Protein AF-A0A1X0RDV5-F1 (afdb_monomer)

InterPro domains:
  IPR011990 Tetratricopeptide-like helical domain superfamily [G3DSA:1.25.40.10] (28-66)
  IPR011990 Tetratricopeptide-like helical domain superfamily [G3DSA:1.25.40.10] (67-159)
  IPR011990 Tetratricopeptide-like helical domain superfamily [SSF48452] (29-123)
  IPR019734 Tetratricopeptide repeat [PS50005] (31-64)
  IPR052769 Tetratricopeptide repeat domain-containing protein [PTHR46014] (19-195)

pLDDT: mean 76.02, std 16.99, range [29.34, 97.56]

Structure (mmCIF, N/CA/C/O backbone):
data_AF-A0A1X0RDV5-F1
#
_entry.id   AF-A0A1X0RDV5-F1
#
loop_
_atom_site.group_PDB
_atom_site.id
_atom_site.type_symbol
_atom_site.label_atom_id
_atom_site.label_alt_id
_atom_site.label_comp_id
_atom_site.label_asym_id
_atom_site.label_entity_id
_atom_site.label_seq_id
_atom_site.pdbx_PDB_ins_code
_atom_site.Cartn_x
_atom_site.Cartn_y
_atom_site.Cartn_z
_atom_site.occupancy
_atom_site.B_iso_or_equiv
_atom_site.auth_seq_id
_atom_site.auth_comp_id
_atom_site.auth_asym_id
_atom_site.auth_atom_id
_atom_site.pdbx_PDB_model_num
ATOM 1 N N . MET A 1 1 ? 29.970 18.314 -8.221 1.00 29.72 1 MET A N 1
ATOM 2 C CA . MET A 1 1 ? 30.620 17.416 -9.192 1.00 29.72 1 MET A CA 1
ATOM 3 C C . MET A 1 1 ? 29.607 16.321 -9.444 1.00 29.72 1 MET A C 1
ATOM 5 O O . MET A 1 1 ? 29.386 15.503 -8.564 1.00 29.72 1 MET A O 1
ATOM 9 N N . ILE A 1 2 ? 28.847 16.477 -10.525 1.00 30.36 2 ILE A N 1
ATOM 10 C CA . ILE A 1 2 ? 27.792 15.548 -10.925 1.00 30.36 2 ILE A CA 1
ATOM 11 C C . ILE A 1 2 ? 28.530 14.335 -11.477 1.00 30.36 2 ILE A C 1
ATOM 13 O O . ILE A 1 2 ? 29.330 14.482 -12.398 1.00 30.36 2 ILE A O 1
ATOM 17 N N . ILE A 1 3 ? 28.359 13.188 -10.830 1.00 30.16 3 ILE A N 1
ATOM 18 C CA . ILE A 1 3 ? 28.847 11.923 -11.363 1.00 30.16 3 ILE A CA 1
ATOM 19 C C . ILE A 1 3 ? 27.736 11.452 -12.296 1.00 30.16 3 ILE A C 1
ATOM 21 O O . ILE A 1 3 ? 26.687 11.007 -11.839 1.00 30.16 3 ILE A O 1
ATOM 25 N N . GLU A 1 4 ? 27.938 11.683 -13.590 1.00 39.75 4 GLU A N 1
ATOM 26 C CA . GLU A 1 4 ? 27.181 11.029 -14.650 1.00 39.75 4 GLU A CA 1
ATOM 27 C C . GLU A 1 4 ? 27.680 9.583 -14.736 1.00 39.75 4 GLU A C 1
ATOM 29 O O . GLU A 1 4 ? 28.786 9.337 -15.213 1.00 39.75 4 GLU A O 1
ATOM 34 N N . GLU A 1 5 ? 26.875 8.632 -14.272 1.00 29.34 5 GLU A N 1
ATOM 35 C CA . GLU A 1 5 ? 26.939 7.261 -14.772 1.00 29.34 5 GLU A CA 1
ATOM 36 C C . GLU A 1 5 ? 25.637 6.993 -15.523 1.00 29.34 5 GLU A C 1
ATOM 38 O O . GLU A 1 5 ? 24.537 7.076 -14.976 1.00 29.34 5 GLU A O 1
ATOM 43 N N . ALA A 1 6 ? 25.787 6.803 -16.832 1.00 39.25 6 ALA A N 1
ATOM 44 C CA . ALA A 1 6 ? 24.716 6.489 -17.754 1.00 39.25 6 ALA A CA 1
ATOM 45 C C . ALA A 1 6 ? 24.450 4.982 -17.701 1.00 39.25 6 ALA A C 1
ATOM 47 O O . ALA A 1 6 ? 25.207 4.214 -18.295 1.00 39.25 6 ALA A O 1
ATOM 48 N N . ASP A 1 7 ? 23.372 4.580 -17.029 1.00 37.78 7 ASP A N 1
ATOM 49 C CA . ASP A 1 7 ? 22.846 3.217 -17.106 1.00 37.78 7 ASP A CA 1
ATOM 50 C C . ASP A 1 7 ? 21.711 3.134 -18.139 1.00 37.78 7 ASP A C 1
ATOM 52 O O . ASP A 1 7 ? 20.772 3.934 -18.172 1.00 37.78 7 ASP A O 1
ATOM 56 N N . GLN A 1 8 ? 21.860 2.164 -19.042 1.00 36.50 8 GLN A N 1
ATOM 57 C CA . GLN A 1 8 ? 20.978 1.843 -20.161 1.00 36.50 8 GLN A CA 1
ATOM 58 C C . GLN A 1 8 ? 19.700 1.166 -19.661 1.00 36.50 8 GLN A C 1
ATOM 60 O O . GLN A 1 8 ? 19.613 -0.049 -19.695 1.00 36.50 8 GLN A O 1
ATOM 65 N N . ASP A 1 9 ? 18.749 1.948 -19.163 1.00 33.97 9 ASP A N 1
ATOM 66 C CA . ASP A 1 9 ? 17.302 1.681 -19.179 1.00 33.97 9 ASP A CA 1
ATOM 67 C C . ASP A 1 9 ? 16.643 2.879 -18.484 1.00 33.97 9 ASP A C 1
ATOM 69 O O . ASP A 1 9 ? 16.574 2.963 -17.259 1.00 33.97 9 ASP A O 1
ATOM 73 N N . GLY A 1 10 ? 16.246 3.872 -19.285 1.00 37.91 10 GLY A N 1
ATOM 74 C CA . GLY A 1 10 ? 15.829 5.213 -18.860 1.00 37.91 10 GLY A CA 1
ATOM 75 C C . GLY A 1 10 ? 14.489 5.311 -18.121 1.00 37.91 10 GLY A C 1
ATOM 76 O O . GLY A 1 10 ? 13.730 6.239 -18.382 1.00 37.91 10 GLY A O 1
ATOM 77 N N . ASP A 1 11 ? 14.202 4.410 -17.183 1.00 33.34 11 ASP A N 1
ATOM 78 C CA . ASP A 1 11 ? 13.055 4.499 -16.272 1.00 33.34 11 ASP A CA 1
ATOM 79 C C . ASP A 1 11 ? 13.459 5.244 -14.993 1.00 33.34 11 ASP A C 1
ATOM 81 O O . ASP A 1 11 ? 13.575 4.693 -13.897 1.00 33.34 11 ASP A O 1
ATOM 85 N N . VAL A 1 12 ? 13.684 6.544 -15.141 1.00 36.28 12 VAL A N 1
ATOM 86 C CA . VAL A 1 12 ? 13.940 7.445 -14.022 1.00 36.28 12 VAL A CA 1
ATOM 87 C C . VAL A 1 12 ? 12.600 7.815 -13.367 1.00 36.28 12 VAL A C 1
ATOM 89 O O . VAL A 1 12 ? 11.906 8.732 -13.799 1.00 36.28 12 VAL A O 1
ATOM 92 N N . PHE A 1 13 ? 12.210 7.078 -12.324 1.00 36.22 13 PHE A N 1
ATOM 93 C CA . PHE A 1 13 ? 11.012 7.341 -11.515 1.00 36.22 13 PHE A CA 1
ATOM 94 C C . PHE A 1 13 ? 11.406 8.088 -10.227 1.00 36.22 13 PHE A C 1
ATOM 96 O O . PHE A 1 13 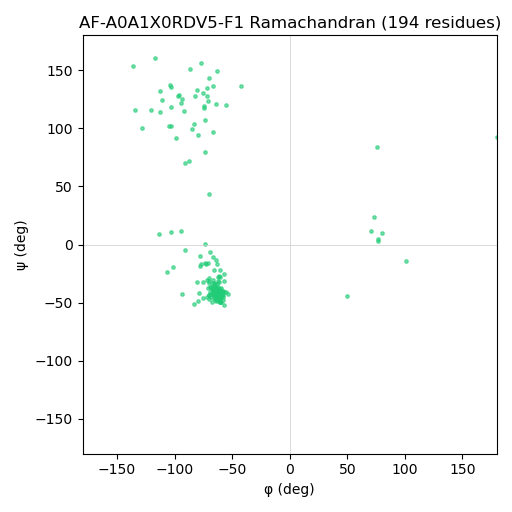? 11.761 7.466 -9.228 1.00 36.22 13 PHE A O 1
ATOM 103 N N . TYR A 1 14 ? 11.391 9.426 -10.249 1.00 41.06 14 TYR A N 1
ATOM 104 C CA . TYR A 1 14 ? 11.708 10.262 -9.080 1.00 41.06 14 TYR A CA 1
ATOM 105 C C . TYR A 1 14 ? 10.442 10.623 -8.277 1.00 41.06 14 TYR A C 1
ATOM 107 O O . TYR A 1 14 ? 9.609 11.393 -8.747 1.00 41.06 14 TYR A O 1
ATOM 115 N N . ASP A 1 15 ? 10.346 10.141 -7.031 1.00 46.09 15 ASP A N 1
ATOM 116 C CA . ASP A 1 15 ? 9.565 10.768 -5.949 1.00 46.09 15 ASP A CA 1
ATOM 117 C C . ASP A 1 15 ? 10.575 11.438 -5.000 1.00 46.09 15 ASP A C 1
ATOM 119 O O . ASP A 1 15 ? 11.287 10.773 -4.246 1.00 46.09 15 ASP A O 1
ATOM 123 N N . SER A 1 16 ? 10.713 12.759 -5.112 1.00 38.69 16 SER A N 1
ATOM 124 C CA . SER A 1 16 ? 11.510 13.595 -4.215 1.00 38.69 16 SER A CA 1
ATOM 125 C C . SER A 1 16 ? 10.670 14.813 -3.870 1.00 38.69 16 SER A C 1
ATOM 127 O O . SER A 1 16 ? 10.321 15.617 -4.729 1.00 38.69 16 SER A O 1
ATOM 129 N N . THR A 1 17 ? 10.335 14.910 -2.594 1.00 49.38 17 THR A N 1
ATOM 130 C CA . THR A 1 17 ? 9.580 15.975 -1.938 1.00 49.38 17 THR A CA 1
ATOM 131 C C . THR A 1 17 ? 9.973 17.393 -2.383 1.00 49.38 17 THR A C 1
ATOM 133 O O . THR A 1 17 ? 11.157 17.715 -2.412 1.00 49.38 17 THR A O 1
ATOM 136 N N . GLU A 1 18 ? 8.939 18.221 -2.606 1.00 52.59 18 GLU A N 1
ATOM 137 C CA . GLU A 1 18 ? 8.925 19.676 -2.880 1.00 52.59 18 GLU A CA 1
ATOM 138 C C . GLU A 1 18 ? 9.334 20.129 -4.297 1.00 52.59 18 GLU A C 1
ATOM 140 O O . GLU A 1 18 ? 10.447 20.585 -4.537 1.00 52.59 18 GLU A O 1
ATOM 145 N N . TYR A 1 19 ? 8.378 20.100 -5.237 1.00 52.66 19 TYR A N 1
ATOM 146 C CA . TYR A 1 19 ? 8.489 20.860 -6.489 1.00 52.66 19 TYR A CA 1
ATOM 147 C C . TYR A 1 19 ? 8.452 22.366 -6.204 1.00 52.66 19 TYR A C 1
ATOM 149 O O . TYR A 1 19 ? 7.615 22.834 -5.422 1.00 52.66 19 TYR A O 1
ATOM 157 N N . ALA A 1 20 ? 9.324 23.135 -6.861 1.00 54.06 20 ALA A N 1
ATOM 158 C CA . ALA A 1 20 ? 9.300 24.588 -6.762 1.00 54.06 20 ALA A CA 1
ATOM 159 C C . ALA A 1 20 ? 7.969 25.149 -7.320 1.00 54.06 20 ALA A C 1
ATOM 161 O O . ALA A 1 20 ? 7.393 24.565 -8.247 1.00 54.06 20 ALA A O 1
ATOM 162 N N . PRO A 1 21 ? 7.461 26.289 -6.806 1.00 50.34 21 PRO A N 1
ATOM 163 C CA . PRO A 1 21 ? 6.233 26.898 -7.319 1.00 50.34 21 PRO A CA 1
ATOM 164 C C . PRO A 1 21 ? 6.343 27.158 -8.833 1.00 50.34 21 PRO A C 1
ATOM 166 O O . PRO A 1 21 ? 7.230 27.897 -9.263 1.00 50.34 21 PRO A O 1
ATOM 169 N N . GLY A 1 22 ? 5.465 26.556 -9.646 1.00 62.16 22 GLY A N 1
ATOM 170 C CA . GLY A 1 22 ? 5.469 26.679 -11.111 1.00 62.16 22 GLY A CA 1
ATOM 171 C C . GLY A 1 22 ? 6.077 25.501 -11.888 1.00 62.16 22 GLY A C 1
ATOM 172 O O . GLY A 1 22 ? 5.871 25.413 -13.098 1.00 62.16 22 GLY A O 1
ATOM 173 N N . GLU A 1 23 ? 6.816 24.590 -11.249 1.00 62.19 23 GLU A N 1
ATOM 174 C CA . GLU A 1 23 ? 7.275 23.342 -11.893 1.00 62.19 23 GLU A CA 1
ATOM 175 C C . GLU A 1 23 ? 6.172 22.281 -11.917 1.00 62.19 23 GLU A C 1
ATOM 177 O O . GLU A 1 23 ? 6.050 21.520 -12.876 1.00 62.19 23 GLU A O 1
ATOM 182 N N . TYR A 1 24 ? 5.314 22.294 -10.898 1.00 62.94 24 TYR A N 1
ATOM 183 C CA . TYR A 1 24 ? 4.152 21.421 -10.789 1.00 62.94 24 TYR A CA 1
ATOM 184 C C . TYR A 1 24 ? 3.163 21.626 -11.944 1.00 62.94 24 TYR A C 1
ATOM 186 O O . TYR A 1 24 ? 2.716 20.666 -12.570 1.00 62.94 24 TYR A O 1
ATOM 194 N N . GLU A 1 25 ? 2.866 22.881 -12.281 1.00 68.19 25 GLU A N 1
ATOM 195 C CA . GLU A 1 25 ? 1.977 23.230 -13.387 1.00 68.19 25 GLU A CA 1
ATOM 196 C C . GLU A 1 25 ? 2.532 22.763 -14.740 1.00 68.19 25 GLU A C 1
ATOM 198 O O . GLU A 1 25 ? 1.775 22.254 -15.565 1.00 68.19 25 GLU A O 1
ATOM 203 N N . LYS A 1 26 ? 3.852 22.860 -14.944 1.00 74.25 26 LYS A N 1
ATOM 204 C CA . LYS A 1 26 ?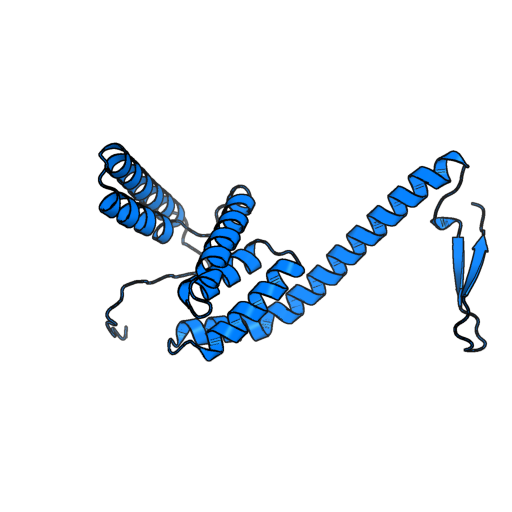 4.515 22.395 -16.174 1.00 74.25 26 LYS A CA 1
ATOM 205 C C . LYS A 1 26 ? 4.436 20.880 -16.332 1.00 74.25 26 LYS A C 1
ATOM 207 O O . LYS A 1 26 ? 4.150 20.396 -17.420 1.00 74.25 26 LYS A O 1
ATOM 212 N N . LEU A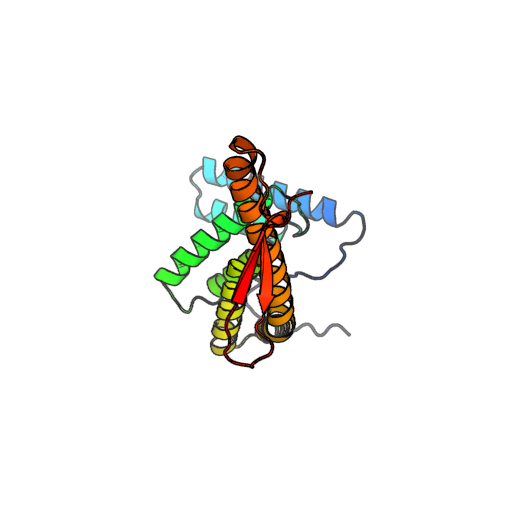 1 27 ? 4.642 20.143 -15.244 1.00 69.25 27 LEU A N 1
ATOM 213 C CA . LEU A 1 27 ? 4.551 18.682 -15.228 1.00 69.25 27 LEU A CA 1
ATOM 214 C C . LEU A 1 27 ? 3.122 18.196 -15.511 1.00 69.25 27 LEU A C 1
ATOM 216 O O . LEU A 1 27 ? 2.917 17.254 -16.275 1.00 69.25 27 LEU A O 1
ATOM 220 N N . ILE A 1 28 ? 2.108 18.880 -14.970 1.00 71.50 28 ILE A N 1
ATOM 221 C CA . ILE A 1 28 ? 0.703 18.599 -15.305 1.00 71.50 28 ILE A CA 1
ATOM 222 C C . ILE A 1 28 ? 0.414 18.883 -16.780 1.00 71.50 28 ILE A C 1
ATOM 224 O O . ILE A 1 28 ? -0.274 18.093 -17.434 1.00 71.50 28 ILE A O 1
ATOM 228 N N . GLU A 1 29 ? 0.909 19.999 -17.310 1.00 77.44 29 GLU A N 1
ATOM 229 C CA . GLU A 1 29 ? 0.727 20.367 -18.715 1.00 77.44 29 GLU A CA 1
ATOM 230 C C . GLU A 1 29 ? 1.368 19.327 -19.647 1.00 77.44 29 GLU A C 1
ATOM 232 O O . GLU A 1 29 ? 0.740 18.865 -20.603 1.00 77.44 29 GLU A O 1
ATOM 237 N N . GLU A 1 30 ? 2.575 18.878 -19.314 1.00 78.00 30 GLU A N 1
ATOM 238 C CA . GLU A 1 30 ? 3.314 17.859 -20.051 1.00 78.00 30 GLU A CA 1
ATOM 239 C C . GLU A 1 30 ? 2.629 16.484 -19.992 1.00 78.00 30 GLU A C 1
ATOM 241 O O . GLU A 1 30 ? 2.383 15.868 -21.033 1.00 78.00 30 GLU A O 1
ATOM 246 N N . ALA A 1 31 ? 2.192 16.045 -18.808 1.00 73.75 31 ALA A N 1
ATOM 247 C CA . ALA A 1 31 ? 1.414 14.816 -18.650 1.00 73.75 31 ALA A CA 1
ATOM 248 C C . ALA A 1 31 ? 0.101 14.853 -19.450 1.00 73.75 31 ALA A C 1
ATOM 250 O O . ALA A 1 31 ? -0.290 13.875 -20.094 1.00 73.75 31 ALA A O 1
ATOM 251 N N . THR A 1 32 ? -0.575 16.004 -19.462 1.00 77.19 32 THR A N 1
ATOM 252 C CA . THR A 1 32 ? -1.822 16.207 -20.216 1.00 77.19 32 THR A CA 1
ATOM 253 C C . THR A 1 32 ? -1.576 16.175 -21.724 1.00 77.19 32 THR A C 1
ATOM 255 O O . THR A 1 32 ? -2.387 15.621 -22.478 1.00 77.19 32 THR A O 1
ATOM 258 N N . ARG A 1 33 ? -0.443 16.719 -22.177 1.00 83.69 33 ARG A N 1
ATOM 259 C CA . ARG A 1 33 ? -0.018 16.680 -23.578 1.00 83.69 33 ARG A CA 1
ATOM 260 C C . ARG A 1 33 ? 0.248 15.249 -24.038 1.00 83.69 33 ARG A C 1
ATOM 262 O O . ARG A 1 33 ? -0.304 14.840 -25.059 1.00 83.69 33 ARG A O 1
ATOM 269 N N . PHE A 1 34 ? 1.015 14.478 -23.271 1.00 78.56 34 PHE A N 1
ATOM 270 C CA . PHE A 1 34 ? 1.297 13.075 -23.578 1.00 78.56 34 PHE A CA 1
ATOM 271 C C . PHE A 1 34 ? 0.031 12.211 -23.566 1.00 78.56 34 PHE A C 1
ATOM 273 O O . PHE A 1 34 ? -0.197 11.436 -24.492 1.00 78.56 34 PHE A O 1
ATOM 280 N N . LYS A 1 35 ? -0.879 12.428 -22.608 1.00 78.50 35 LYS A N 1
ATOM 281 C CA . LYS A 1 35 ? -2.190 11.759 -22.587 1.00 78.50 35 LYS A CA 1
ATOM 282 C C . LYS A 1 35 ? -3.016 12.067 -23.839 1.00 78.50 35 LYS A C 1
ATOM 284 O O . LYS A 1 35 ? -3.648 11.178 -24.404 1.00 78.50 35 LYS A O 1
ATOM 289 N N . SER A 1 36 ? -3.030 13.327 -24.271 1.00 78.12 36 SER A N 1
ATOM 290 C CA . SER A 1 36 ? -3.776 13.750 -25.463 1.00 78.12 36 SER A CA 1
ATOM 291 C C . SER A 1 36 ? -3.182 13.154 -26.743 1.00 78.12 36 SER A C 1
ATOM 293 O O . SER A 1 36 ? -3.929 12.713 -27.614 1.00 78.12 36 SER A O 1
ATOM 295 N N . SER A 1 37 ? -1.851 13.074 -26.813 1.00 84.00 37 SER A N 1
ATOM 296 C CA . SER A 1 37 ? -1.107 12.391 -27.876 1.00 84.00 37 SER A CA 1
ATOM 297 C C . SER A 1 37 ? -1.447 10.894 -27.927 1.00 84.00 37 SER A C 1
ATOM 299 O O . SER A 1 37 ? -1.844 10.378 -28.971 1.00 84.00 37 SER A O 1
ATOM 301 N N . GLY A 1 38 ? -1.428 10.208 -26.778 1.00 81.69 38 GLY A N 1
ATOM 302 C CA . GLY A 1 38 ? -1.826 8.802 -26.674 1.00 81.69 38 GLY A CA 1
ATOM 303 C C . GLY A 1 38 ? -3.269 8.552 -27.123 1.00 81.69 38 GLY A C 1
ATOM 304 O O . GLY A 1 38 ? -3.527 7.606 -27.865 1.00 81.69 38 GLY A O 1
ATOM 305 N N . ASN A 1 39 ? -4.206 9.442 -26.767 1.00 75.31 39 ASN A N 1
ATOM 306 C CA . ASN A 1 39 ? -5.602 9.362 -27.221 1.00 75.31 39 ASN A CA 1
ATOM 307 C C . ASN A 1 39 ? -5.727 9.487 -28.748 1.00 75.31 39 ASN A C 1
ATOM 309 O O . ASN A 1 39 ? -6.570 8.823 -29.355 1.00 75.31 39 ASN A O 1
ATOM 313 N N . GLN A 1 40 ? -4.899 10.329 -29.372 1.00 83.81 40 GLN A N 1
ATOM 314 C CA . GLN A 1 40 ? -4.886 10.518 -30.819 1.00 83.81 40 GLN A CA 1
ATOM 315 C C . GLN A 1 40 ? -4.390 9.259 -31.542 1.00 83.81 40 GLN A C 1
ATOM 317 O O . GLN A 1 40 ? -5.081 8.774 -32.438 1.00 83.81 40 GLN A O 1
ATOM 322 N N . HIS A 1 41 ? -3.259 8.692 -31.113 1.00 74.62 41 HIS A N 1
ATOM 323 C CA . HIS A 1 41 ? -2.727 7.441 -31.669 1.00 74.62 41 HIS A CA 1
ATOM 324 C C . HIS A 1 41 ? -3.683 6.262 -31.438 1.00 74.62 41 HIS A C 1
ATOM 326 O O . HIS A 1 41 ? -3.939 5.463 -32.340 1.00 74.62 41 HIS A O 1
ATOM 332 N N . PHE A 1 42 ? -4.327 6.208 -30.268 1.00 66.94 42 PHE A N 1
ATOM 333 C CA . PHE A 1 42 ? -5.332 5.191 -29.965 1.00 66.94 42 PHE A CA 1
ATOM 334 C C . PHE A 1 42 ? -6.541 5.271 -30.909 1.00 66.94 42 PHE A C 1
ATOM 336 O O . PHE A 1 42 ? -7.009 4.246 -31.406 1.00 66.94 42 PHE A O 1
ATOM 343 N N . GLY A 1 43 ? -7.020 6.485 -31.207 1.00 69.31 43 GLY A N 1
ATOM 344 C CA . GLY A 1 43 ? -8.101 6.713 -32.172 1.00 69.31 43 GLY A CA 1
ATOM 345 C C . GLY A 1 43 ? -7.732 6.352 -33.615 1.00 69.31 43 GLY A C 1
ATOM 346 O O . GLY A 1 43 ? -8.618 6.071 -34.420 1.00 69.31 43 GLY A O 1
ATOM 347 N N . GLN A 1 44 ? -6.437 6.322 -33.933 1.00 86.06 44 GLN A N 1
ATOM 348 C CA . GLN A 1 44 ? -5.895 5.935 -35.238 1.00 86.06 44 GLN A CA 1
ATOM 349 C C . GLN A 1 44 ? -5.582 4.430 -35.337 1.00 86.06 44 GLN A C 1
ATOM 351 O O . GLN A 1 44 ? -5.262 3.943 -36.418 1.00 86.06 44 GLN A O 1
ATOM 356 N N . GLY A 1 45 ? -5.730 3.675 -34.240 1.00 74.00 45 GLY A N 1
ATOM 357 C CA . GLY A 1 45 ? -5.410 2.244 -34.176 1.00 74.00 45 GLY A CA 1
ATOM 358 C C . GLY A 1 45 ? -3.918 1.944 -33.986 1.00 74.00 45 GLY A C 1
ATOM 359 O O . GLY A 1 45 ? -3.504 0.788 -34.071 1.00 74.00 45 GLY A O 1
ATOM 360 N N . GLU A 1 46 ? -3.113 2.966 -33.705 1.00 77.69 46 GLU A N 1
ATOM 361 C CA . GLU A 1 46 ? -1.670 2.887 -33.463 1.00 77.69 46 GLU A CA 1
ATOM 362 C C . GLU A 1 46 ? -1.424 2.598 -31.979 1.00 77.69 46 GLU A C 1
ATOM 364 O O . GLU A 1 46 ? -1.085 3.461 -31.169 1.00 77.69 46 GLU A O 1
ATOM 369 N N . TYR A 1 47 ? -1.722 1.362 -31.581 1.00 64.25 47 TYR A N 1
ATOM 370 C CA . TYR A 1 47 ? -1.788 1.001 -30.166 1.00 64.25 47 TYR A CA 1
ATOM 371 C C . TYR A 1 47 ? -0.428 0.985 -29.466 1.00 64.25 47 TYR A C 1
ATOM 373 O O . TYR A 1 47 ? -0.381 1.213 -28.261 1.00 64.25 47 TYR A O 1
ATOM 381 N N . LYS A 1 48 ? 0.670 0.710 -30.180 1.00 73.94 48 LYS A N 1
ATOM 382 C CA . LYS A 1 48 ? 2.008 0.662 -29.569 1.00 73.94 48 LYS A CA 1
ATOM 383 C C . LYS A 1 48 ? 2.484 2.063 -29.207 1.00 73.94 48 LYS A C 1
ATOM 385 O O . LYS A 1 48 ? 2.923 2.298 -28.089 1.00 73.94 48 LYS A O 1
ATOM 390 N N . GLU A 1 49 ? 2.296 2.984 -30.136 1.00 72.25 49 GLU A N 1
ATOM 391 C CA . GLU A 1 49 ? 2.606 4.398 -30.020 1.00 72.25 49 GLU A CA 1
ATOM 392 C C . GLU A 1 49 ? 1.697 5.048 -28.970 1.00 72.25 49 GLU A C 1
ATOM 394 O O . GLU A 1 49 ? 2.155 5.819 -28.132 1.00 72.25 49 GLU A O 1
ATOM 399 N N . ALA A 1 50 ? 0.415 4.669 -28.930 1.00 64.44 50 ALA A N 1
ATOM 400 C CA . ALA A 1 50 ? -0.492 5.108 -27.875 1.00 64.44 50 ALA A CA 1
ATOM 401 C C . ALA A 1 50 ? -0.006 4.688 -26.479 1.00 64.44 50 ALA A C 1
ATOM 403 O O . ALA A 1 50 ? -0.018 5.507 -25.563 1.00 64.44 50 ALA A O 1
ATOM 404 N N . ILE A 1 51 ? 0.432 3.433 -26.318 1.00 68.00 51 ILE A N 1
ATOM 405 C CA . ILE A 1 51 ? 0.963 2.914 -25.049 1.00 68.00 51 ILE A CA 1
ATOM 406 C C . ILE A 1 51 ? 2.195 3.709 -24.615 1.00 68.00 51 ILE A C 1
ATOM 408 O O . ILE A 1 51 ? 2.214 4.197 -23.489 1.00 68.00 51 ILE A O 1
ATOM 412 N N . GLU A 1 52 ? 3.160 3.911 -25.509 1.00 74.06 52 GLU A N 1
ATOM 413 C CA . GLU A 1 52 ? 4.377 4.684 -25.233 1.00 74.06 52 GLU A CA 1
ATOM 414 C C . GLU A 1 52 ? 4.044 6.120 -24.785 1.00 74.06 52 GLU A C 1
ATOM 416 O O . GLU A 1 52 ? 4.550 6.620 -23.781 1.00 74.06 52 GLU A O 1
ATOM 421 N N . GLN A 1 53 ? 3.097 6.779 -25.458 1.00 71.56 53 GLN A N 1
ATOM 422 C CA . GLN A 1 53 ? 2.651 8.122 -25.077 1.00 71.56 53 GLN A CA 1
ATOM 423 C C . GLN A 1 53 ? 1.914 8.144 -23.727 1.00 71.56 53 GLN A C 1
ATOM 425 O O . GLN A 1 53 ? 2.069 9.091 -22.954 1.00 71.56 53 GLN A O 1
ATOM 430 N N . TYR A 1 54 ? 1.141 7.110 -23.391 1.00 65.56 54 TYR A N 1
ATOM 431 C CA . TYR A 1 54 ? 0.540 7.003 -22.059 1.00 65.56 54 TYR A CA 1
ATOM 432 C C . TYR A 1 54 ? 1.574 6.714 -20.966 1.00 65.56 54 TYR A C 1
ATOM 434 O O . TYR A 1 54 ? 1.420 7.207 -19.848 1.00 65.56 54 TYR A O 1
ATOM 442 N N . GLU A 1 55 ? 2.633 5.967 -21.271 1.00 71.25 55 GLU A N 1
ATOM 443 C CA . GLU A 1 55 ? 3.753 5.747 -20.354 1.00 71.25 55 GLU A CA 1
ATOM 444 C C . GLU A 1 55 ? 4.469 7.068 -20.055 1.00 71.25 55 GLU A C 1
ATOM 446 O O . GLU A 1 55 ? 4.654 7.407 -18.885 1.00 71.25 55 GLU A O 1
ATOM 451 N N . HIS A 1 56 ? 4.733 7.891 -21.073 1.00 72.62 56 HIS A N 1
ATOM 452 C CA . HIS A 1 56 ? 5.264 9.243 -20.879 1.00 72.62 56 HIS A CA 1
ATOM 453 C C . HIS A 1 56 ? 4.330 10.148 -20.061 1.00 72.62 56 HIS A C 1
ATOM 455 O O . HIS A 1 56 ? 4.793 10.905 -19.207 1.00 72.62 56 HIS A O 1
ATOM 461 N N . ALA A 1 57 ? 3.012 10.041 -20.251 1.00 70.62 57 ALA A N 1
ATOM 462 C CA . ALA A 1 57 ? 2.038 10.792 -19.456 1.00 70.62 57 ALA A CA 1
ATOM 463 C C . ALA A 1 57 ? 2.064 10.406 -17.971 1.00 70.62 57 ALA A C 1
ATOM 465 O O . ALA A 1 57 ? 1.917 11.262 -17.097 1.00 70.62 57 ALA A O 1
ATOM 466 N N . LEU A 1 58 ? 2.251 9.117 -17.682 1.00 68.00 58 LEU A N 1
ATOM 467 C CA . LEU A 1 58 ? 2.372 8.607 -16.318 1.00 68.00 58 LEU A CA 1
ATOM 468 C C . LEU A 1 58 ? 3.676 9.061 -15.658 1.00 68.00 58 LEU A C 1
ATOM 470 O O . LEU A 1 58 ? 3.658 9.370 -14.470 1.00 68.00 58 LEU A O 1
ATOM 474 N N . LEU A 1 59 ? 4.767 9.138 -16.425 1.00 65.25 59 LEU A N 1
ATOM 475 C CA . LEU A 1 59 ? 6.070 9.613 -15.952 1.00 65.25 59 LEU A CA 1
ATOM 476 C C . LEU A 1 59 ? 6.071 11.116 -15.644 1.00 65.25 59 LEU A C 1
ATOM 478 O O . LEU A 1 59 ? 6.632 11.533 -14.636 1.00 65.25 59 LEU A O 1
ATOM 482 N N . ALA A 1 60 ? 5.420 11.925 -16.481 1.00 65.81 60 ALA A N 1
ATOM 483 C CA . ALA A 1 60 ? 5.367 13.375 -16.303 1.00 65.81 60 ALA A CA 1
ATOM 484 C C . ALA A 1 60 ? 4.378 13.821 -15.213 1.00 65.81 60 ALA A C 1
ATOM 486 O O . ALA A 1 60 ? 4.423 14.964 -14.768 1.00 65.81 60 ALA A O 1
ATOM 487 N N . CYS A 1 61 ? 3.453 12.958 -14.783 1.00 59.38 61 CYS A N 1
ATOM 488 C CA . CYS A 1 61 ? 2.400 13.368 -13.865 1.00 59.38 61 CYS A CA 1
ATOM 489 C C . CYS A 1 61 ? 2.939 13.555 -12.435 1.00 59.38 61 CYS A C 1
ATOM 491 O O . CYS A 1 61 ? 3.347 12.576 -11.806 1.00 59.38 61 CYS A O 1
ATOM 493 N N . PRO A 1 62 ? 2.843 14.762 -11.849 1.00 56.47 62 PRO A N 1
ATOM 494 C CA . PRO A 1 62 ? 3.329 14.978 -10.497 1.00 56.47 62 PRO A CA 1
ATOM 495 C C . PRO A 1 62 ? 2.405 14.299 -9.467 1.00 56.47 62 PRO A C 1
ATOM 497 O O . PRO A 1 62 ? 1.173 14.356 -9.541 1.00 56.47 62 PRO A O 1
ATOM 500 N N . LEU A 1 63 ? 3.023 13.613 -8.502 1.00 53.59 63 LEU A N 1
ATOM 501 C CA . LEU A 1 63 ? 2.399 12.641 -7.587 1.00 53.59 63 LEU A CA 1
ATOM 502 C C . LEU A 1 63 ? 1.506 13.248 -6.480 1.00 53.59 63 LEU A C 1
ATOM 504 O O . LEU A 1 63 ? 0.948 12.496 -5.679 1.00 53.59 63 LEU A O 1
ATOM 508 N N . THR A 1 64 ? 1.341 14.575 -6.410 1.00 50.38 64 THR A N 1
ATOM 509 C CA . THR A 1 64 ? 0.587 15.270 -5.340 1.00 50.38 64 THR A CA 1
ATOM 510 C C . THR A 1 64 ? -0.888 15.555 -5.670 1.00 50.38 64 THR A C 1
ATOM 512 O O . THR A 1 64 ? -1.568 16.258 -4.920 1.00 50.38 64 THR A O 1
ATOM 515 N N . CYS A 1 65 ? -1.434 14.977 -6.744 1.00 43.06 65 CYS A N 1
ATOM 516 C CA . CYS A 1 65 ? -2.841 15.151 -7.115 1.00 43.06 65 CYS A CA 1
ATOM 517 C C . CYS A 1 65 ? -3.792 14.411 -6.141 1.00 43.06 65 CYS A C 1
ATOM 519 O O . CYS A 1 65 ? -3.662 13.208 -5.899 1.00 43.06 65 CYS A O 1
ATOM 521 N N . THR A 1 66 ? -4.725 15.152 -5.539 1.00 45.94 66 THR A N 1
ATOM 522 C CA . THR A 1 66 ? -5.547 14.766 -4.383 1.00 45.94 66 THR A CA 1
ATOM 523 C C . THR A 1 66 ? -6.831 14.011 -4.758 1.00 45.94 66 THR A C 1
ATOM 525 O O . THR A 1 66 ? -7.400 14.215 -5.816 1.00 45.94 66 THR A O 1
ATOM 528 N N . LYS A 1 67 ? -7.291 13.144 -3.836 1.00 42.47 67 LYS A N 1
ATOM 529 C CA . LYS A 1 67 ? -8.605 12.461 -3.693 1.00 42.47 67 LYS A CA 1
ATOM 530 C C . LYS A 1 67 ? -9.237 11.720 -4.886 1.00 42.47 67 LYS A C 1
ATOM 532 O O . LYS A 1 67 ? -9.679 10.595 -4.656 1.00 42.47 67 LYS A O 1
ATOM 537 N N . GLU A 1 68 ? -9.268 12.245 -6.110 1.00 45.59 68 GLU A N 1
ATOM 538 C CA . GLU A 1 68 ? -9.769 11.501 -7.281 1.00 45.59 68 GLU A CA 1
ATOM 539 C C . GLU A 1 68 ? -8.931 10.232 -7.547 1.00 45.59 68 GLU A C 1
ATOM 541 O O . GLU A 1 68 ? -9.443 9.201 -7.985 1.00 45.59 68 GLU A O 1
ATOM 546 N N . ARG A 1 69 ? -7.655 10.256 -7.142 1.00 48.28 69 ARG A N 1
ATOM 547 C CA . ARG A 1 69 ? -6.694 9.171 -7.358 1.00 48.28 69 ARG A CA 1
ATOM 548 C C . ARG A 1 69 ? -6.812 7.969 -6.421 1.00 48.28 69 ARG A C 1
ATOM 550 O O . ARG A 1 69 ? -6.214 6.935 -6.689 1.00 48.28 69 ARG A O 1
ATOM 557 N N . ALA A 1 70 ? -7.612 8.042 -5.352 1.00 48.00 70 ALA A N 1
ATOM 558 C CA . ALA A 1 70 ? -7.852 6.871 -4.498 1.00 48.00 70 ALA A CA 1
ATOM 559 C C . ALA A 1 70 ? -8.529 5.718 -5.267 1.00 48.00 70 ALA A C 1
ATOM 561 O O . ALA A 1 70 ? -8.329 4.555 -4.914 1.00 48.00 70 ALA A O 1
ATOM 562 N N . SER A 1 71 ? -9.305 6.034 -6.315 1.00 55.53 71 SER A N 1
ATOM 563 C CA . SER A 1 71 ? -9.809 5.031 -7.264 1.00 55.53 71 SER A CA 1
ATOM 564 C C . SER A 1 71 ? -8.676 4.485 -8.134 1.00 55.53 71 SER A C 1
ATOM 566 O O . SER A 1 71 ? -8.495 3.276 -8.209 1.00 55.53 71 SER A O 1
ATOM 568 N N . GLU A 1 72 ? -7.842 5.367 -8.690 1.00 68.38 72 GLU A N 1
ATOM 569 C CA . GLU A 1 72 ? -6.738 4.979 -9.577 1.00 68.38 72 GLU A CA 1
ATOM 570 C C . GLU A 1 72 ? -5.684 4.104 -8.880 1.00 68.38 72 GLU A C 1
ATOM 572 O O . GLU A 1 72 ? -5.135 3.198 -9.500 1.00 68.38 72 GLU A O 1
ATOM 577 N N . PHE A 1 73 ? -5.413 4.307 -7.585 1.00 76.25 73 PHE A N 1
ATOM 578 C CA . PHE A 1 73 ? -4.488 3.443 -6.838 1.00 76.25 73 PHE A CA 1
ATOM 579 C C . PHE A 1 73 ? -5.055 2.041 -6.596 1.00 76.25 73 PHE A C 1
ATOM 581 O O . PHE A 1 73 ? -4.293 1.075 -6.558 1.00 76.25 73 PHE A O 1
ATOM 588 N N . LYS A 1 74 ? -6.381 1.904 -6.457 1.00 81.69 74 LYS A N 1
ATOM 589 C CA . LYS A 1 74 ? -7.030 0.586 -6.370 1.00 81.69 74 LYS A CA 1
ATOM 590 C C . LYS A 1 74 ? -6.966 -0.131 -7.713 1.00 81.69 74 LYS A C 1
ATOM 592 O O . LYS A 1 74 ? -6.563 -1.287 -7.750 1.00 81.69 74 LYS A O 1
ATOM 597 N N . ASP A 1 75 ? -7.237 0.582 -8.801 1.00 78.31 75 ASP A N 1
ATOM 598 C CA . ASP A 1 75 ? -7.123 0.030 -10.153 1.00 78.31 75 ASP A CA 1
ATOM 599 C C . ASP A 1 75 ? -5.670 -0.380 -10.459 1.00 78.31 75 ASP A C 1
ATOM 601 O O . ASP A 1 75 ? -5.412 -1.483 -10.944 1.00 78.31 75 ASP A O 1
ATOM 605 N N . ALA A 1 76 ? -4.690 0.451 -10.081 1.00 75.81 76 ALA A N 1
ATOM 606 C CA . ALA A 1 76 ? -3.267 0.137 -10.209 1.00 75.81 76 ALA A CA 1
ATOM 607 C C . ALA A 1 76 ? -2.865 -1.092 -9.377 1.00 75.81 76 ALA A C 1
ATOM 609 O O . ALA A 1 76 ? -2.146 -1.965 -9.874 1.00 75.81 76 ALA A O 1
ATOM 610 N N . LYS A 1 77 ? -3.353 -1.199 -8.132 1.00 87.31 77 LYS A N 1
ATOM 611 C CA . LYS A 1 77 ? -3.171 -2.390 -7.289 1.00 87.31 77 LYS A CA 1
ATOM 612 C C . LYS A 1 77 ? -3.728 -3.632 -7.982 1.00 87.31 77 LYS A C 1
ATOM 614 O O . LYS A 1 77 ? -3.055 -4.667 -7.994 1.00 87.31 77 LYS A O 1
ATOM 619 N N . ASP A 1 78 ? -4.921 -3.548 -8.558 1.00 85.12 78 ASP A N 1
ATOM 620 C CA . ASP A 1 78 ? -5.592 -4.680 -9.196 1.00 85.12 78 ASP A CA 1
ATOM 621 C C . ASP A 1 78 ? -4.868 -5.123 -10.470 1.00 85.12 78 ASP A C 1
ATOM 623 O O . ASP A 1 78 ? -4.635 -6.320 -10.663 1.00 85.12 78 ASP A O 1
ATOM 627 N N . MET A 1 79 ? -4.424 -4.179 -11.304 1.00 80.75 79 MET A N 1
ATOM 628 C CA . MET A 1 79 ? -3.600 -4.468 -12.481 1.00 80.75 79 MET A CA 1
ATOM 629 C C . MET A 1 79 ? -2.269 -5.120 -12.095 1.00 80.75 79 MET A C 1
ATOM 631 O O . MET A 1 79 ? -1.901 -6.152 -12.660 1.00 80.75 79 MET A O 1
ATOM 635 N N . CYS A 1 80 ? -1.567 -4.579 -11.094 1.00 79.81 80 CYS A N 1
ATOM 636 C CA . CYS A 1 80 ? -0.316 -5.172 -10.618 1.00 79.81 80 CYS A CA 1
ATOM 637 C C . CYS A 1 80 ? -0.554 -6.556 -10.002 1.00 79.81 80 CYS A C 1
ATOM 639 O O . CYS A 1 80 ? 0.232 -7.473 -10.209 1.00 79.81 80 CYS A O 1
ATOM 641 N N . THR A 1 81 ? -1.674 -6.754 -9.307 1.00 90.94 81 THR A N 1
ATOM 642 C CA . THR A 1 81 ? -2.057 -8.063 -8.765 1.00 90.94 81 THR A CA 1
ATOM 643 C C . THR A 1 81 ? -2.307 -9.080 -9.875 1.00 90.94 81 THR A C 1
ATOM 645 O O . THR A 1 81 ? -1.912 -10.235 -9.737 1.00 90.94 81 THR A O 1
ATOM 648 N N . GLN A 1 82 ? -2.919 -8.676 -10.990 1.00 84.31 82 GLN A N 1
ATOM 649 C CA . GLN A 1 82 ? -3.061 -9.540 -12.163 1.00 84.31 82 GLN A CA 1
ATOM 650 C C . GLN A 1 82 ? -1.707 -9.855 -12.805 1.00 84.31 82 GLN A C 1
ATOM 652 O O . GLN A 1 82 ? -1.440 -11.019 -13.095 1.00 84.31 82 GLN A O 1
ATOM 657 N N . ALA A 1 83 ? -0.827 -8.863 -12.948 1.00 73.19 83 ALA A N 1
ATOM 658 C CA . ALA A 1 83 ? 0.524 -9.077 -13.460 1.00 73.19 83 ALA A CA 1
ATOM 659 C C . ALA A 1 83 ? 1.313 -10.075 -12.591 1.00 73.19 83 ALA A C 1
ATOM 661 O O . ALA A 1 83 ? 1.938 -10.990 -13.117 1.00 73.19 83 ALA A O 1
ATOM 662 N N . LEU A 1 84 ? 1.193 -9.978 -11.263 1.00 87.19 84 LEU A N 1
ATOM 663 C CA . LEU A 1 84 ? 1.865 -10.870 -10.312 1.00 87.19 84 LEU A CA 1
ATOM 664 C C . LEU A 1 84 ? 1.278 -12.288 -10.256 1.00 87.19 84 LEU A C 1
ATOM 666 O O . LEU A 1 84 ? 1.937 -13.201 -9.762 1.00 87.19 84 LEU A O 1
ATOM 670 N N . LYS A 1 85 ? 0.058 -12.504 -10.770 1.00 90.81 85 LYS A N 1
ATOM 671 C CA . LYS A 1 85 ? -0.465 -13.862 -11.010 1.00 90.81 85 LYS A CA 1
ATOM 672 C C . LYS A 1 85 ? 0.222 -14.534 -12.197 1.00 90.81 85 LYS A C 1
ATOM 674 O O . LYS A 1 85 ? 0.306 -15.757 -12.215 1.00 90.81 85 LYS A O 1
ATOM 679 N N . ILE A 1 86 ? 0.662 -13.748 -13.180 1.00 88.50 86 ILE A N 1
ATOM 680 C CA . ILE A 1 86 ? 1.355 -14.236 -14.377 1.00 88.50 86 ILE A CA 1
ATOM 681 C C . ILE A 1 86 ? 2.841 -14.430 -14.064 1.00 88.50 86 ILE A C 1
ATOM 683 O O . ILE A 1 86 ? 3.373 -15.514 -14.284 1.00 88.50 86 ILE A O 1
ATOM 687 N N . ASP A 1 87 ? 3.483 -13.405 -13.500 1.00 83.94 87 ASP A N 1
ATOM 688 C CA . ASP A 1 87 ? 4.868 -13.456 -13.039 1.00 83.94 87 ASP A CA 1
ATOM 689 C C . ASP A 1 87 ? 4.974 -12.956 -11.589 1.00 83.94 87 ASP A C 1
ATOM 691 O O . ASP A 1 87 ? 5.025 -11.746 -11.342 1.00 83.94 87 ASP A O 1
ATOM 695 N N . PRO A 1 88 ? 5.058 -13.874 -10.609 1.00 92.81 88 PRO A N 1
ATOM 696 C CA . PRO A 1 88 ? 5.187 -13.513 -9.204 1.00 92.81 88 PRO A CA 1
ATOM 697 C C . PRO A 1 88 ? 6.438 -12.694 -8.872 1.00 92.81 88 PRO A C 1
ATOM 699 O O . PRO A 1 88 ? 6.456 -12.052 -7.820 1.00 92.81 88 PRO A O 1
ATOM 702 N N . ASN A 1 89 ? 7.483 -12.745 -9.698 1.00 90.31 89 ASN A N 1
ATOM 703 C CA . ASN A 1 89 ? 8.759 -12.077 -9.452 1.00 90.31 89 ASN A CA 1
ATOM 704 C C . ASN A 1 89 ? 8.920 -10.797 -10.277 1.00 90.31 89 ASN A C 1
ATOM 706 O O . ASN A 1 89 ? 10.005 -10.216 -10.286 1.00 90.31 89 ASN A O 1
ATOM 710 N N . TYR A 1 90 ? 7.849 -10.324 -10.922 1.00 84.69 90 TYR A N 1
ATOM 711 C CA . TYR A 1 90 ? 7.889 -9.103 -11.708 1.00 84.69 90 TYR A CA 1
ATOM 712 C C . TYR A 1 90 ? 8.127 -7.876 -10.815 1.00 84.69 90 TYR A C 1
ATOM 714 O O . TYR A 1 90 ? 7.209 -7.313 -10.211 1.00 84.69 90 TYR A O 1
ATOM 722 N N . THR A 1 91 ? 9.388 -7.451 -10.736 1.00 84.31 91 THR A N 1
ATOM 723 C CA . THR A 1 91 ? 9.879 -6.418 -9.810 1.00 84.31 91 THR A CA 1
ATOM 724 C C . THR A 1 91 ? 9.160 -5.080 -9.976 1.00 84.31 91 THR A C 1
ATOM 726 O O . THR A 1 91 ? 8.790 -4.464 -8.976 1.00 84.31 91 THR A O 1
ATOM 729 N N . LYS A 1 92 ? 8.865 -4.661 -11.217 1.00 80.19 92 LYS A N 1
ATOM 730 C CA . LYS A 1 92 ? 8.112 -3.422 -11.486 1.00 80.19 92 LYS A CA 1
ATOM 731 C C . LYS A 1 92 ? 6.678 -3.498 -10.946 1.00 80.19 92 LYS A C 1
ATOM 733 O O . LYS A 1 92 ? 6.191 -2.520 -10.385 1.00 80.19 92 LYS A O 1
ATOM 738 N N . ALA A 1 93 ? 6.008 -4.647 -11.072 1.00 78.50 93 ALA A N 1
ATOM 739 C CA . ALA A 1 93 ? 4.660 -4.827 -10.531 1.00 78.50 93 ALA A CA 1
ATOM 740 C C . ALA A 1 93 ? 4.653 -4.896 -8.996 1.00 78.50 93 ALA A C 1
ATOM 742 O O . ALA A 1 93 ?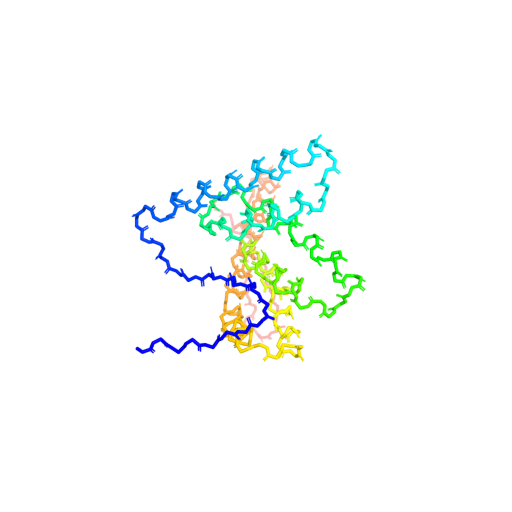 3.753 -4.326 -8.384 1.00 78.50 93 ALA A O 1
ATOM 743 N N . LEU A 1 94 ? 5.663 -5.523 -8.374 1.00 86.69 94 LEU A N 1
ATOM 744 C CA . LEU A 1 94 ? 5.831 -5.514 -6.913 1.00 86.69 94 LEU A CA 1
ATOM 745 C C . LEU A 1 94 ? 6.010 -4.088 -6.383 1.00 86.69 94 LEU A C 1
ATOM 747 O O . LEU A 1 94 ? 5.288 -3.681 -5.477 1.00 86.69 94 LEU A O 1
ATOM 751 N N . LEU A 1 95 ? 6.916 -3.307 -6.981 1.00 85.12 95 LEU A N 1
ATOM 752 C CA . LEU A 1 95 ? 7.174 -1.930 -6.559 1.00 85.12 95 LEU A CA 1
ATOM 753 C C . LEU A 1 95 ? 5.931 -1.042 -6.710 1.00 85.12 95 LEU A C 1
ATOM 755 O O . LEU A 1 95 ? 5.539 -0.357 -5.766 1.00 85.12 95 LEU A O 1
ATOM 759 N N . ARG A 1 96 ? 5.273 -1.091 -7.877 1.00 84.00 96 ARG A N 1
ATOM 760 C CA . ARG A 1 96 ? 4.067 -0.293 -8.150 1.00 84.00 96 ARG A CA 1
ATOM 761 C C . ARG A 1 96 ? 2.907 -0.678 -7.235 1.00 84.00 96 ARG A C 1
ATOM 763 O O . ARG A 1 96 ? 2.194 0.205 -6.760 1.00 84.00 96 ARG A O 1
ATOM 770 N N . ARG A 1 97 ? 2.728 -1.973 -6.945 1.00 91.12 97 ARG A N 1
ATOM 771 C CA . ARG A 1 97 ? 1.703 -2.434 -6.000 1.00 91.12 97 ARG A CA 1
ATOM 772 C C . ARG A 1 97 ? 2.000 -1.965 -4.581 1.00 91.12 97 ARG A C 1
ATOM 774 O O . ARG A 1 97 ? 1.081 -1.484 -3.923 1.00 91.12 97 ARG A O 1
ATOM 781 N N . ALA A 1 98 ? 3.257 -2.031 -4.142 1.00 90.94 98 ALA A N 1
ATOM 782 C CA . ALA A 1 98 ? 3.669 -1.555 -2.826 1.00 90.94 98 ALA A CA 1
ATOM 783 C C . ALA A 1 98 ? 3.395 -0.052 -2.652 1.00 90.94 98 ALA A C 1
ATOM 785 O O . ALA A 1 98 ? 2.740 0.355 -1.693 1.00 90.94 98 ALA A O 1
ATOM 786 N N . GLN A 1 99 ? 3.792 0.762 -3.633 1.00 86.69 99 GLN A N 1
ATOM 787 C CA . GLN A 1 99 ? 3.545 2.205 -3.638 1.00 86.69 99 GLN A CA 1
ATOM 788 C C . GLN A 1 99 ? 2.047 2.533 -3.666 1.00 86.69 99 GLN A C 1
ATOM 790 O O . GLN A 1 99 ? 1.584 3.366 -2.886 1.00 86.69 99 GLN A O 1
ATOM 795 N N . ALA A 1 100 ? 1.265 1.860 -4.519 1.00 85.06 100 ALA A N 1
ATOM 796 C CA . ALA A 1 100 ? -0.185 2.040 -4.572 1.00 85.06 100 ALA A CA 1
ATOM 797 C C . ALA A 1 100 ? -0.841 1.699 -3.225 1.00 85.06 100 ALA A C 1
ATOM 799 O O . ALA A 1 100 ? -1.687 2.445 -2.735 1.00 85.06 100 ALA A O 1
ATOM 800 N N . ASN A 1 101 ? -0.404 0.616 -2.585 1.00 91.19 101 ASN A N 1
ATOM 801 C CA . ASN A 1 101 ? -0.874 0.207 -1.270 1.00 91.19 101 ASN A CA 1
ATOM 802 C C . ASN A 1 101 ? -0.478 1.203 -0.153 1.00 91.19 101 ASN A C 1
ATOM 804 O O . ASN A 1 101 ? -1.316 1.507 0.696 1.00 91.19 101 ASN A O 1
ATOM 808 N N . GLU A 1 102 ? 0.727 1.793 -0.172 1.00 87.56 102 GLU A N 1
ATOM 809 C CA . GLU A 1 102 ? 1.086 2.895 0.746 1.00 87.56 102 GLU A CA 1
ATOM 810 C C . GLU A 1 102 ? 0.161 4.112 0.573 1.00 87.56 102 GLU A C 1
ATOM 812 O O . GLU A 1 102 ? -0.206 4.752 1.560 1.00 87.56 102 GLU A O 1
ATOM 817 N N . ARG A 1 103 ? -0.250 4.418 -0.669 1.00 84.88 103 ARG A N 1
ATOM 818 C CA . ARG A 1 103 ? -1.177 5.522 -0.977 1.00 84.88 103 ARG A CA 1
ATOM 819 C C . ARG A 1 103 ? -2.635 5.207 -0.609 1.00 84.88 103 ARG A C 1
ATOM 821 O O . ARG A 1 103 ? -3.361 6.124 -0.231 1.00 84.88 103 ARG A O 1
ATOM 828 N N . ILE A 1 104 ? -3.073 3.943 -0.693 1.00 87.50 104 ILE A N 1
ATOM 829 C CA . ILE A 1 104 ? -4.401 3.503 -0.214 1.00 87.50 104 ILE A CA 1
ATOM 830 C C . ILE A 1 104 ? -4.505 3.693 1.304 1.00 87.50 104 ILE A C 1
ATOM 832 O O . ILE A 1 104 ? -5.539 4.141 1.801 1.00 87.50 104 ILE A O 1
ATOM 836 N N . GLY A 1 105 ? -3.432 3.385 2.031 1.00 87.50 105 GLY A N 1
ATOM 837 C CA . GLY A 1 105 ? -3.235 3.826 3.408 1.00 87.50 105 GLY A CA 1
ATOM 838 C C . GLY A 1 105 ? -4.135 3.180 4.466 1.00 87.50 105 GLY A C 1
ATOM 839 O O . GLY A 1 105 ? -4.153 3.642 5.603 1.00 87.50 105 GLY A O 1
ATOM 840 N N . THR A 1 106 ? -4.867 2.116 4.129 1.00 90.56 106 THR A N 1
ATOM 841 C CA . THR A 1 106 ? -5.521 1.259 5.131 1.00 90.56 106 THR A CA 1
ATOM 842 C C . THR A 1 106 ? -4.497 0.337 5.777 1.00 90.56 106 THR A C 1
ATOM 844 O O . THR A 1 106 ? -3.492 -0.001 5.139 1.00 90.56 106 THR A O 1
ATOM 847 N N . TYR A 1 107 ? -4.766 -0.148 6.993 1.00 91.38 107 TYR A N 1
ATOM 848 C CA . TYR A 1 107 ? -3.857 -1.086 7.667 1.00 91.38 107 TYR A CA 1
ATOM 849 C C . TYR A 1 107 ? -3.551 -2.304 6.773 1.00 91.38 107 TYR A C 1
ATOM 851 O O . TYR A 1 107 ? -2.397 -2.717 6.652 1.00 91.38 107 TYR A O 1
ATOM 859 N N . ALA A 1 108 ? -4.576 -2.843 6.103 1.00 93.06 108 ALA A N 1
ATOM 860 C CA . ALA A 1 108 ? -4.453 -3.994 5.217 1.00 93.06 108 ALA A CA 1
ATOM 861 C C . ALA A 1 108 ? -3.562 -3.688 4.005 1.00 93.06 108 ALA A C 1
ATOM 863 O O . ALA A 1 108 ? -2.633 -4.439 3.724 1.00 93.06 108 ALA A O 1
ATOM 864 N N . SER A 1 109 ? -3.788 -2.554 3.330 1.00 93.31 109 SER A N 1
ATOM 865 C CA . SER A 1 109 ? -2.964 -2.152 2.184 1.00 93.31 109 SER A CA 1
ATOM 866 C C . SER A 1 109 ? -1.505 -1.920 2.580 1.00 93.31 109 SER A C 1
ATOM 868 O O . SER A 1 109 ? -0.613 -2.493 1.968 1.00 93.31 109 SER A O 1
ATOM 870 N N . MET A 1 110 ? -1.234 -1.185 3.662 1.00 93.31 110 MET A N 1
ATOM 871 C CA . MET A 1 110 ? 0.137 -0.952 4.126 1.00 93.31 110 MET A CA 1
ATOM 872 C C . MET A 1 110 ? 0.847 -2.252 4.537 1.00 93.31 110 MET A C 1
ATOM 874 O O . MET A 1 110 ? 2.061 -2.368 4.374 1.00 93.31 110 MET A O 1
ATOM 878 N N . SER A 1 111 ? 0.097 -3.239 5.039 1.00 96.19 111 SER A N 1
ATOM 879 C CA . SER A 1 111 ? 0.636 -4.562 5.376 1.00 96.19 111 SER A CA 1
ATOM 880 C C . SER A 1 111 ? 1.058 -5.325 4.117 1.00 96.19 111 SER A C 1
ATOM 882 O O . SER A 1 111 ? 2.173 -5.837 4.066 1.00 96.19 111 SER A O 1
ATOM 884 N N . GLU A 1 112 ? 0.221 -5.322 3.075 1.00 96.88 112 GLU A N 1
ATOM 885 C CA . GLU A 1 112 ? 0.578 -5.875 1.761 1.00 96.88 112 GLU A CA 1
ATOM 886 C C . GLU A 1 112 ? 1.778 -5.144 1.132 1.00 96.88 112 GLU A C 1
ATOM 888 O O . GLU A 1 112 ? 2.659 -5.787 0.568 1.00 96.88 112 GLU A O 1
ATOM 893 N N . ALA A 1 113 ? 1.860 -3.811 1.258 1.00 94.94 113 ALA A N 1
ATOM 894 C CA . ALA A 1 113 ? 3.008 -3.047 0.761 1.00 94.94 113 ALA A CA 1
ATOM 895 C C . ALA A 1 113 ? 4.321 -3.508 1.402 1.00 94.94 113 ALA A C 1
ATOM 897 O O . ALA A 1 113 ? 5.322 -3.691 0.713 1.00 94.94 113 ALA A O 1
ATOM 898 N N . LEU A 1 114 ? 4.318 -3.733 2.718 1.00 97.38 114 LEU A N 1
ATOM 899 C CA . LEU A 1 114 ? 5.497 -4.215 3.432 1.00 97.38 114 LEU A CA 1
ATOM 900 C C . LEU A 1 114 ? 5.922 -5.616 2.961 1.00 97.38 114 LEU A C 1
ATOM 902 O O . LEU A 1 114 ? 7.118 -5.897 2.881 1.00 97.38 114 LEU A O 1
ATOM 906 N N . GLU A 1 115 ? 4.971 -6.496 2.649 1.00 97.56 115 GLU A N 1
ATOM 907 C CA . GLU A 1 115 ? 5.269 -7.813 2.075 1.00 97.56 115 GLU A CA 1
ATOM 908 C C . GLU A 1 115 ? 5.886 -7.701 0.677 1.00 97.56 115 GLU A C 1
ATOM 910 O O . GLU A 1 115 ? 6.883 -8.371 0.391 1.00 97.56 115 GLU A O 1
ATOM 915 N N . ASP A 1 116 ? 5.353 -6.812 -0.162 1.00 96.62 116 ASP A N 1
ATOM 916 C CA . ASP A 1 116 ? 5.888 -6.549 -1.497 1.00 96.62 116 ASP A CA 1
ATOM 917 C C . ASP A 1 116 ? 7.313 -5.996 -1.441 1.00 96.62 116 ASP A C 1
ATOM 919 O O . ASP A 1 116 ? 8.177 -6.499 -2.157 1.00 96.62 116 ASP A O 1
ATOM 923 N N . TYR A 1 117 ? 7.598 -5.039 -0.552 1.00 95.19 117 TYR A N 1
ATOM 924 C CA . TYR A 1 117 ? 8.952 -4.511 -0.359 1.00 95.19 117 TYR A CA 1
ATOM 925 C C . TYR A 1 117 ? 9.928 -5.573 0.148 1.00 95.19 117 TYR A C 1
ATOM 927 O O . TYR A 1 117 ? 11.044 -5.675 -0.359 1.00 95.19 117 TYR A O 1
ATOM 935 N N . LYS A 1 118 ? 9.511 -6.423 1.093 1.00 96.06 118 LYS A N 1
ATOM 936 C CA . LYS A 1 118 ? 10.341 -7.543 1.565 1.00 96.06 118 LYS A CA 1
ATOM 937 C C . LYS A 1 118 ? 10.674 -8.503 0.434 1.00 96.06 118 LYS A C 1
ATOM 939 O O . LYS A 1 118 ? 11.823 -8.915 0.295 1.00 96.06 118 LYS A O 1
ATOM 944 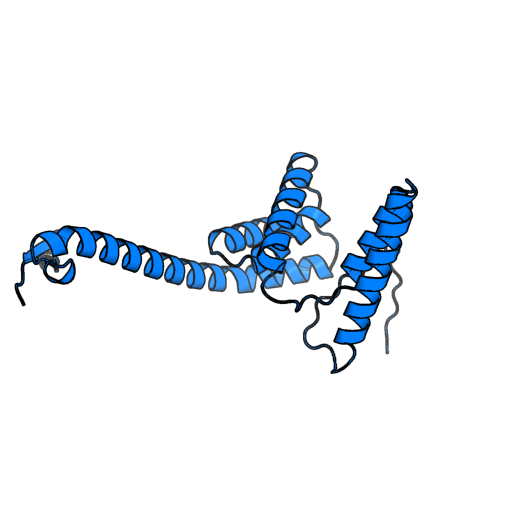N N . LYS A 1 119 ? 9.681 -8.852 -0.388 1.00 95.38 119 LYS A N 1
ATOM 945 C CA . LYS A 1 119 ? 9.895 -9.718 -1.547 1.00 95.38 119 LYS A CA 1
ATOM 946 C C . LYS A 1 119 ? 10.808 -9.046 -2.568 1.00 95.38 119 LYS A C 1
ATOM 948 O O . LYS A 1 119 ? 11.774 -9.659 -3.015 1.00 95.38 119 LYS A O 1
ATOM 953 N N . LEU A 1 120 ? 10.543 -7.785 -2.892 1.00 91.06 120 LEU A N 1
ATOM 954 C CA . LEU A 1 120 ? 11.319 -6.999 -3.842 1.00 91.06 120 LEU A CA 1
ATOM 955 C C . LEU A 1 120 ? 12.789 -6.897 -3.422 1.00 91.06 120 LEU A C 1
ATOM 957 O O . LEU A 1 120 ? 13.660 -7.108 -4.257 1.00 91.06 120 LEU A O 1
ATOM 961 N N . LYS A 1 121 ? 13.077 -6.713 -2.129 1.00 92.06 121 LYS A N 1
ATOM 962 C CA . LYS A 1 121 ? 14.441 -6.704 -1.575 1.00 92.06 121 LYS A CA 1
ATOM 963 C C . LYS A 1 121 ? 15.226 -7.988 -1.860 1.00 92.06 121 LYS A C 1
ATOM 965 O O . LYS A 1 121 ? 16.439 -7.934 -2.018 1.00 92.06 121 LYS A O 1
ATOM 970 N N . THR A 1 122 ? 14.553 -9.139 -1.943 1.00 93.56 122 THR A N 1
ATOM 971 C CA . THR A 1 122 ? 15.207 -10.422 -2.280 1.00 93.56 122 THR A CA 1
ATOM 972 C C . THR A 1 122 ? 15.500 -10.589 -3.771 1.00 93.56 122 THR A C 1
ATOM 974 O O . THR A 1 122 ? 16.308 -11.439 -4.137 1.00 93.56 122 THR A O 1
ATOM 977 N N . LEU A 1 123 ? 14.838 -9.803 -4.624 1.00 87.12 123 LEU A N 1
ATOM 978 C CA . LEU A 1 123 ? 14.922 -9.884 -6.085 1.00 87.12 123 LEU A CA 1
ATOM 979 C C . LEU A 1 123 ? 15.724 -8.726 -6.696 1.00 87.12 123 LEU A C 1
ATOM 981 O O . LEU A 1 123 ? 16.207 -8.838 -7.820 1.00 87.12 123 LEU A O 1
ATOM 985 N N . ALA A 1 124 ? 15.825 -7.601 -5.988 1.00 72.00 124 ALA A N 1
ATOM 986 C CA . ALA A 1 124 ? 16.402 -6.369 -6.496 1.00 72.00 124 ALA A CA 1
ATOM 987 C C . ALA A 1 124 ? 17.934 -6.384 -6.449 1.00 72.00 124 ALA A C 1
ATOM 989 O O . ALA A 1 124 ? 18.544 -6.689 -5.427 1.00 72.00 124 ALA A O 1
ATOM 990 N N . ILE A 1 125 ? 18.539 -5.984 -7.565 1.00 68.94 125 ILE A N 1
ATOM 991 C CA . ILE A 1 125 ? 19.975 -5.684 -7.689 1.00 68.94 125 ILE A CA 1
ATOM 992 C C . ILE A 1 125 ? 20.191 -4.157 -7.667 1.00 68.94 125 ILE A C 1
ATOM 994 O O . ILE A 1 125 ? 21.277 -3.673 -7.358 1.00 68.94 125 ILE A O 1
ATOM 998 N N . ASP A 1 126 ? 19.130 -3.396 -7.948 1.00 78.06 126 ASP A N 1
ATOM 999 C CA . ASP A 1 126 ? 19.146 -1.942 -8.024 1.00 78.06 126 ASP A CA 1
ATOM 1000 C C . ASP A 1 126 ? 19.285 -1.282 -6.639 1.00 78.06 126 ASP A C 1
ATOM 1002 O O . ASP A 1 126 ? 18.523 -1.552 -5.703 1.00 78.06 126 ASP A O 1
ATOM 1006 N N . THR A 1 127 ? 20.259 -0.377 -6.524 1.00 75.12 127 THR A N 1
ATOM 1007 C CA . THR A 1 127 ? 20.612 0.288 -5.259 1.00 75.12 127 THR A CA 1
ATOM 1008 C C . THR A 1 127 ? 19.499 1.210 -4.751 1.00 75.12 127 THR A C 1
ATOM 1010 O O . THR A 1 127 ? 19.353 1.387 -3.540 1.00 75.12 127 THR A O 1
ATOM 1013 N N . TYR A 1 128 ? 18.706 1.809 -5.640 1.00 72.88 128 TYR A N 1
ATOM 1014 C CA . TYR A 1 128 ? 17.600 2.679 -5.251 1.00 72.88 128 TYR A CA 1
ATOM 1015 C C . TYR A 1 128 ? 16.413 1.867 -4.724 1.00 72.88 128 TYR A C 1
ATOM 1017 O O . TYR A 1 128 ? 15.905 2.158 -3.641 1.00 72.88 128 TYR A O 1
ATOM 1025 N N . ILE A 1 129 ? 16.030 0.793 -5.419 1.00 75.69 129 ILE A N 1
ATOM 1026 C CA . ILE A 1 129 ? 14.976 -0.122 -4.971 1.00 75.69 129 ILE A CA 1
ATOM 1027 C C . ILE A 1 129 ? 15.312 -0.689 -3.589 1.00 75.69 129 ILE A C 1
ATOM 1029 O O . ILE A 1 129 ? 14.434 -0.765 -2.728 1.00 75.69 129 ILE A O 1
ATOM 1033 N N . LEU A 1 130 ? 16.579 -1.035 -3.338 1.00 79.69 130 LEU A N 1
ATOM 1034 C CA . LEU A 1 130 ? 17.022 -1.484 -2.017 1.00 79.69 130 LEU A CA 1
ATOM 1035 C C . LEU A 1 130 ? 16.811 -0.414 -0.936 1.00 79.69 130 LEU A C 1
ATOM 1037 O O . LEU A 1 130 ? 16.287 -0.740 0.129 1.00 79.69 130 LEU A O 1
ATOM 1041 N N . LYS A 1 131 ? 17.126 0.858 -1.214 1.00 79.31 131 LYS A N 1
ATOM 1042 C CA . LYS A 1 131 ? 16.868 1.971 -0.281 1.00 79.31 131 LYS A CA 1
ATOM 1043 C C . LYS A 1 131 ? 15.380 2.164 -0.002 1.00 79.31 131 LYS A C 1
ATOM 1045 O O . LYS A 1 131 ? 15.007 2.367 1.151 1.00 79.31 131 LYS A O 1
ATOM 1050 N N . GLU A 1 132 ? 14.530 2.062 -1.021 1.00 79.69 132 GLU A N 1
ATOM 1051 C CA . GLU A 1 132 ? 13.076 2.131 -0.834 1.00 79.69 132 GLU A CA 1
ATOM 1052 C C . GLU A 1 132 ? 12.558 0.969 0.020 1.00 79.69 132 GLU A C 1
ATOM 1054 O O . GLU A 1 132 ? 11.757 1.181 0.931 1.00 79.69 132 GLU A O 1
ATOM 1059 N N . CYS A 1 133 ? 13.070 -0.247 -0.196 1.00 84.88 133 CYS A N 1
ATOM 1060 C CA . CYS A 1 133 ? 12.735 -1.399 0.639 1.00 84.88 133 CYS A CA 1
ATOM 1061 C C . CYS A 1 133 ? 13.176 -1.190 2.098 1.00 84.88 133 CYS A C 1
ATOM 1063 O O . CYS A 1 133 ? 12.426 -1.498 3.021 1.00 84.88 133 CYS A O 1
ATOM 1065 N N . GLU A 1 134 ? 14.372 -0.642 2.326 1.00 85.94 134 GLU A N 1
ATOM 1066 C CA . GLU A 1 134 ? 14.885 -0.338 3.668 1.00 85.94 134 GLU A CA 1
ATOM 1067 C C . GLU A 1 134 ? 14.082 0.765 4.371 1.00 85.94 134 GLU A C 1
ATOM 1069 O O . GLU A 1 134 ? 13.761 0.630 5.557 1.00 85.94 134 GLU A O 1
ATOM 1074 N N . ARG A 1 135 ? 13.706 1.833 3.651 1.00 92.56 135 ARG A N 1
ATOM 1075 C CA . ARG A 1 135 ? 12.792 2.873 4.152 1.00 92.56 135 ARG A CA 1
ATOM 1076 C C . ARG A 1 135 ? 11.473 2.241 4.581 1.00 92.56 135 ARG A C 1
ATOM 1078 O O . ARG A 1 135 ? 11.027 2.458 5.709 1.00 92.56 135 ARG A O 1
ATOM 1085 N N . ALA A 1 136 ? 10.868 1.449 3.700 1.00 87.88 136 ALA A N 1
ATOM 1086 C CA . ALA A 1 136 ? 9.589 0.806 3.949 1.00 87.88 136 ALA A CA 1
ATOM 1087 C C . ALA A 1 136 ? 9.648 -0.138 5.161 1.00 87.88 136 ALA A C 1
ATOM 1089 O O . ALA A 1 136 ? 8.792 -0.053 6.040 1.00 87.88 136 ALA A O 1
ATOM 1090 N N . GLU A 1 137 ? 10.687 -0.972 5.281 1.00 92.50 137 GLU A N 1
ATOM 1091 C CA . GLU A 1 137 ? 10.885 -1.859 6.438 1.00 92.50 137 GLU A CA 1
ATOM 1092 C C . GLU A 1 137 ? 11.053 -1.100 7.760 1.00 92.50 137 GLU A C 1
ATOM 1094 O O . GLU A 1 137 ? 10.630 -1.593 8.807 1.00 92.50 137 GLU A O 1
ATOM 1099 N N . LYS A 1 138 ? 11.638 0.101 7.725 1.00 92.75 138 LYS A N 1
ATOM 1100 C CA . LYS A 1 138 ? 11.812 0.948 8.909 1.00 92.75 138 LYS A CA 1
ATOM 1101 C C . LYS A 1 138 ? 10.533 1.698 9.292 1.00 92.75 138 LYS A C 1
ATOM 1103 O O . LYS A 1 138 ? 10.229 1.826 10.477 1.00 92.75 138 LYS A O 1
ATOM 1108 N N . GLU A 1 139 ? 9.804 2.229 8.315 1.00 90.56 139 GLU A N 1
ATOM 1109 C CA . GLU A 1 139 ? 8.683 3.145 8.552 1.00 90.56 139 GLU A CA 1
ATOM 1110 C C . GLU A 1 139 ? 7.318 2.458 8.628 1.00 90.56 139 GLU A C 1
ATOM 1112 O O . GLU A 1 139 ? 6.500 2.809 9.486 1.00 90.56 139 GLU A O 1
ATOM 1117 N N . LEU A 1 140 ? 7.048 1.501 7.732 1.00 92.25 140 LEU A N 1
ATOM 1118 C CA . LEU A 1 140 ? 5.723 0.898 7.604 1.00 92.25 140 LEU A CA 1
ATOM 1119 C C . LEU A 1 140 ? 5.252 0.179 8.868 1.00 92.25 140 LEU A C 1
ATOM 1121 O O . LEU A 1 140 ? 4.083 0.359 9.197 1.00 92.25 140 LEU A O 1
ATOM 1125 N N . PRO A 1 141 ? 6.079 -0.563 9.634 1.00 96.56 141 PRO A N 1
ATOM 1126 C CA . PRO A 1 141 ? 5.594 -1.248 10.835 1.00 96.56 141 PRO A CA 1
ATOM 1127 C C . PRO A 1 141 ? 4.914 -0.309 11.840 1.00 96.56 141 PRO A C 1
ATOM 1129 O O . PRO A 1 141 ? 3.858 -0.627 12.387 1.00 96.56 141 PRO A O 1
ATOM 1132 N N . THR A 1 142 ? 5.479 0.882 12.044 1.00 94.44 142 THR A N 1
ATOM 1133 C CA . THR A 1 142 ? 4.904 1.890 12.943 1.00 94.44 142 THR A CA 1
ATOM 1134 C C . THR A 1 142 ? 3.616 2.477 12.366 1.00 94.44 142 THR A C 1
ATOM 1136 O O . THR A 1 142 ? 2.626 2.597 13.089 1.00 94.44 142 THR A O 1
ATOM 1139 N N . LYS A 1 143 ? 3.597 2.800 11.064 1.00 92.62 143 LYS A N 1
ATOM 1140 C CA . LYS A 1 143 ? 2.403 3.328 10.378 1.00 92.62 143 LYS A CA 1
ATOM 1141 C C . LYS A 1 143 ? 1.253 2.314 10.378 1.00 92.62 143 LYS A C 1
ATOM 1143 O O . LYS A 1 143 ? 0.124 2.688 10.681 1.00 92.62 143 LYS A O 1
ATOM 1148 N N . ILE A 1 144 ? 1.548 1.036 10.126 1.00 93.56 144 ILE A N 1
ATOM 1149 C CA . ILE A 1 144 ? 0.587 -0.076 10.161 1.00 93.56 144 ILE A CA 1
ATOM 1150 C C . ILE A 1 144 ? -0.036 -0.191 11.549 1.00 93.56 144 ILE A C 1
ATOM 1152 O O . ILE A 1 144 ? -1.257 -0.235 11.658 1.00 93.56 144 ILE A O 1
ATOM 1156 N N . ASN A 1 145 ? 0.777 -0.200 12.611 1.00 91.50 145 ASN A N 1
ATOM 1157 C CA . ASN A 1 145 ? 0.260 -0.303 13.976 1.00 91.50 145 ASN A CA 1
ATOM 1158 C C . ASN A 1 145 ? -0.643 0.880 14.337 1.00 91.50 145 ASN A C 1
ATOM 1160 O O . ASN A 1 145 ? -1.726 0.681 14.880 1.00 91.50 145 ASN A O 1
ATOM 1164 N N . LEU A 1 146 ? -0.231 2.102 13.993 1.00 93.06 146 LEU A N 1
ATOM 1165 C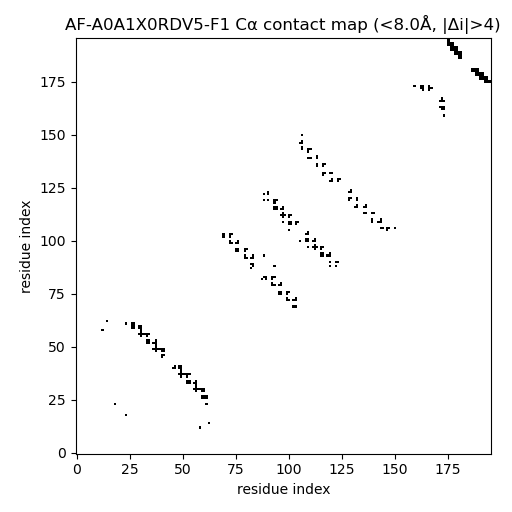 CA . LEU A 1 146 ? -1.033 3.297 14.248 1.00 93.06 146 LEU A CA 1
ATOM 1166 C C . LEU A 1 146 ? -2.377 3.247 13.507 1.00 93.06 146 LEU A C 1
ATOM 1168 O O . LEU A 1 146 ? -3.424 3.514 14.093 1.00 93.06 146 LEU A O 1
ATOM 1172 N N . GLN A 1 147 ? -2.350 2.875 12.227 1.00 90.44 147 GLN A N 1
ATOM 1173 C CA . GLN A 1 147 ? -3.547 2.784 11.401 1.00 90.44 147 GLN A CA 1
ATOM 1174 C C . GLN A 1 147 ? -4.463 1.634 11.845 1.00 90.44 147 GLN A C 1
ATOM 1176 O O . GLN A 1 147 ? -5.681 1.793 11.855 1.00 90.44 147 GLN A O 1
ATOM 1181 N N . MET A 1 148 ? -3.897 0.507 12.283 1.00 90.00 148 MET A N 1
ATOM 1182 C CA . MET A 1 148 ? -4.645 -0.609 12.862 1.00 90.00 148 MET A CA 1
ATOM 1183 C C . MET A 1 148 ? -5.409 -0.175 14.119 1.00 90.00 148 MET A C 1
ATOM 1185 O O . MET A 1 148 ? -6.593 -0.481 14.240 1.00 90.00 148 MET A O 1
ATOM 1189 N N . GLU A 1 149 ? -4.763 0.525 15.054 1.00 88.94 149 GLU A N 1
ATOM 1190 C CA . GLU A 1 149 ? -5.431 1.000 16.273 1.00 88.94 149 GLU A CA 1
ATOM 1191 C C . GLU A 1 149 ? -6.530 2.021 15.954 1.00 88.94 149 GLU A C 1
ATOM 1193 O O . GLU A 1 149 ? -7.633 1.925 16.493 1.00 88.94 149 GLU A O 1
ATOM 1198 N N . LYS A 1 150 ? -6.285 2.924 14.998 1.00 90.50 150 LYS A N 1
ATOM 1199 C CA . LYS A 1 150 ? -7.294 3.874 14.518 1.00 90.50 150 LYS A CA 1
ATOM 1200 C C . LYS A 1 150 ? -8.515 3.173 13.910 1.00 90.50 150 LYS A C 1
ATOM 1202 O O . LYS A 1 150 ? -9.647 3.470 14.283 1.00 90.50 150 LYS A O 1
ATOM 1207 N N . GLU A 1 151 ? -8.309 2.223 12.998 1.00 87.75 151 GLU A N 1
ATOM 1208 C CA . GLU A 1 151 ? -9.409 1.478 12.369 1.00 87.75 151 GLU A CA 1
ATOM 1209 C C . GLU A 1 151 ? -10.172 0.607 13.384 1.00 87.75 151 GLU A C 1
ATOM 1211 O O . GLU A 1 151 ? -11.398 0.485 13.292 1.00 87.75 151 GLU A O 1
ATOM 1216 N N . LYS A 1 152 ? -9.486 0.048 14.395 1.00 84.38 152 LYS A N 1
ATOM 1217 C CA . LYS A 1 152 ? -10.130 -0.652 15.521 1.00 84.38 152 LYS A CA 1
ATOM 1218 C C . LYS A 1 152 ? -11.012 0.284 16.339 1.00 84.38 152 LYS A C 1
ATOM 1220 O O . LYS A 1 152 ? -12.142 -0.082 16.656 1.00 84.38 152 LYS A O 1
ATOM 1225 N N . GLU A 1 153 ? -10.523 1.471 16.682 1.00 87.00 153 GLU A N 1
ATOM 1226 C CA . GLU A 1 153 ? -11.294 2.462 17.434 1.00 87.00 153 GLU A CA 1
ATOM 1227 C C . GLU A 1 153 ? -12.551 2.889 16.661 1.00 87.00 153 GLU A C 1
ATOM 1229 O O . GLU A 1 153 ? -13.657 2.867 17.204 1.00 87.00 153 GLU A O 1
ATOM 1234 N N . GLU A 1 154 ? -12.413 3.181 15.364 1.00 86.88 154 GLU A N 1
ATOM 1235 C CA . GLU A 1 154 ? -13.542 3.494 14.483 1.00 86.88 154 GLU A CA 1
ATOM 1236 C C . GLU A 1 154 ? -14.561 2.343 14.413 1.00 86.88 154 GLU A C 1
ATOM 1238 O O . GLU A 1 154 ? -15.772 2.579 14.457 1.00 86.88 154 GLU A O 1
ATOM 1243 N N . MET A 1 155 ? -14.097 1.091 14.331 1.00 85.81 155 MET A N 1
ATOM 1244 C CA . MET A 1 155 ? -14.966 -0.090 14.333 1.00 85.81 155 MET A CA 1
ATOM 1245 C C . MET A 1 155 ? -15.712 -0.248 15.663 1.00 85.81 155 MET A C 1
ATOM 1247 O O . MET A 1 155 ? -16.917 -0.510 15.661 1.00 85.81 155 MET A O 1
ATOM 1251 N N . LEU A 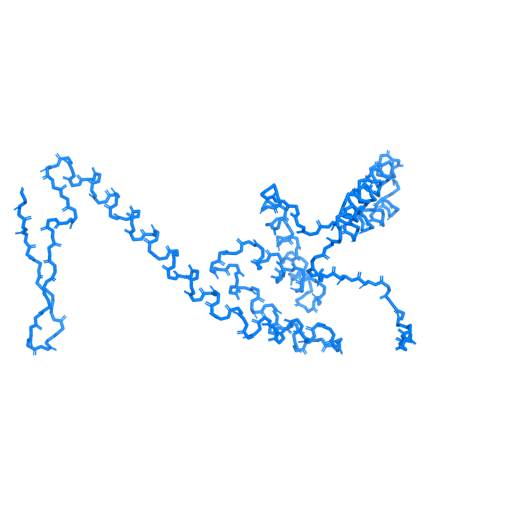1 156 ? -15.025 -0.071 16.794 1.00 80.12 156 LEU A N 1
ATOM 1252 C CA . LEU A 1 156 ? -15.629 -0.159 18.125 1.00 80.12 156 LEU A CA 1
ATOM 1253 C C . LEU A 1 156 ? -16.688 0.922 18.334 1.00 80.12 156 LEU A C 1
AT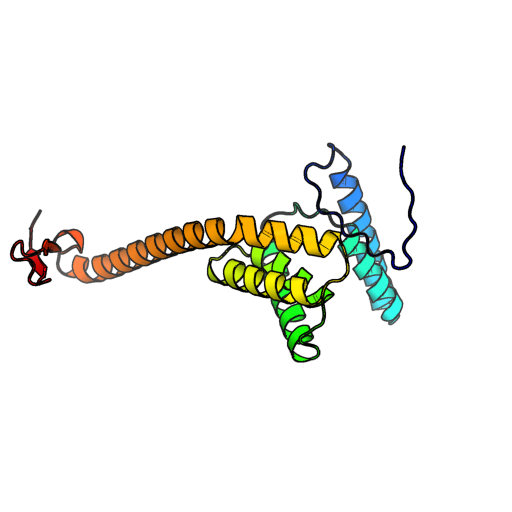OM 1255 O O . LEU A 1 156 ? -17.753 0.631 18.875 1.00 80.12 156 LEU A O 1
ATOM 1259 N N . ASN A 1 157 ? -16.431 2.144 17.872 1.00 83.88 157 ASN A N 1
ATOM 1260 C CA . ASN A 1 157 ? -17.400 3.233 17.950 1.00 83.88 157 ASN A CA 1
ATOM 1261 C C . ASN A 1 157 ? -18.646 2.930 17.109 1.00 83.88 157 ASN A C 1
ATOM 1263 O O . ASN A 1 157 ? -19.757 2.995 17.628 1.00 83.88 157 ASN A O 1
ATOM 1267 N N . LYS A 1 158 ? -18.480 2.448 15.870 1.00 87.38 158 LYS A N 1
ATOM 1268 C CA . LYS A 1 158 ? -19.615 1.995 15.045 1.00 87.38 158 LYS A CA 1
ATOM 1269 C C . LYS A 1 158 ? -20.405 0.865 15.709 1.00 87.38 158 LYS A C 1
ATOM 1271 O O . LYS A 1 158 ? -21.631 0.852 15.644 1.00 87.38 158 LYS A O 1
ATOM 1276 N N . LEU A 1 159 ? -19.727 -0.084 16.357 1.00 84.94 159 LEU A N 1
ATOM 1277 C CA . LEU A 1 159 ? -20.393 -1.180 17.060 1.00 84.94 159 LEU A CA 1
ATOM 1278 C C . LEU A 1 159 ? -21.200 -0.673 18.264 1.00 84.94 159 LEU A C 1
ATOM 1280 O O . LEU A 1 159 ? -22.322 -1.133 18.484 1.00 84.94 159 LEU A O 1
ATOM 1284 N N . LYS A 1 160 ? -20.662 0.302 19.006 1.00 85.38 160 LYS A N 1
ATOM 1285 C CA . LYS A 1 160 ? -21.397 0.992 20.073 1.00 85.38 160 LYS A CA 1
ATOM 1286 C C . LYS A 1 160 ? -22.621 1.716 19.527 1.00 85.38 160 LYS A C 1
ATOM 1288 O O . LYS A 1 160 ? -23.695 1.561 20.095 1.00 85.38 160 LYS A O 1
ATOM 1293 N N . ASP A 1 161 ? -22.501 2.427 18.410 1.00 84.75 161 ASP A N 1
ATOM 1294 C CA . ASP A 1 161 ? -23.623 3.147 17.793 1.00 84.75 161 ASP A CA 1
ATOM 1295 C C . ASP A 1 161 ? -24.744 2.199 17.352 1.00 84.75 161 ASP A C 1
ATOM 1297 O O . ASP A 1 161 ? -25.926 2.460 17.594 1.00 84.75 161 ASP A O 1
ATOM 1301 N N . VAL A 1 162 ? -24.387 1.052 16.765 1.00 88.94 162 VAL A N 1
ATOM 1302 C CA . VAL A 1 162 ? -25.352 -0.006 16.429 1.00 88.94 162 VAL A CA 1
ATOM 1303 C C . VAL A 1 162 ? -26.016 -0.554 17.695 1.00 88.94 162 VAL A C 1
ATOM 1305 O O . VAL A 1 162 ? -27.242 -0.684 17.738 1.00 88.94 162 VAL A O 1
ATOM 1308 N N . GLY A 1 163 ? -25.234 -0.822 18.744 1.00 86.50 163 GLY A N 1
ATOM 1309 C CA . GLY A 1 163 ? -25.747 -1.253 20.045 1.00 86.50 163 GLY A CA 1
ATOM 1310 C C . GLY A 1 163 ? -26.729 -0.243 20.640 1.00 86.50 163 GLY A C 1
ATOM 1311 O O . GLY A 1 163 ? -27.840 -0.611 21.011 1.00 86.50 163 GLY A O 1
ATOM 1312 N N . ASN A 1 164 ? -26.371 1.038 20.640 1.00 88.50 164 ASN A N 1
ATOM 1313 C CA . ASN A 1 164 ? -27.200 2.139 21.129 1.00 88.50 164 ASN A CA 1
ATOM 1314 C C . ASN A 1 164 ? -28.462 2.351 20.293 1.00 88.50 164 ASN A C 1
ATOM 1316 O O . ASN A 1 164 ? -29.514 2.666 20.840 1.00 88.50 164 ASN A O 1
ATOM 1320 N N . THR A 1 165 ? -28.409 2.107 18.984 1.00 89.50 165 THR A N 1
ATOM 1321 C CA . THR A 1 165 ? -29.593 2.161 18.114 1.00 89.50 165 THR A CA 1
ATOM 1322 C C . THR A 1 165 ? -30.617 1.079 18.482 1.00 89.50 165 THR A C 1
ATOM 1324 O O . THR A 1 165 ? -31.827 1.305 18.405 1.00 89.50 165 THR A O 1
ATOM 1327 N N . LEU A 1 166 ? -30.152 -0.105 18.894 1.00 87.06 166 LEU A N 1
ATOM 1328 C CA . LEU A 1 166 ? -31.019 -1.200 19.338 1.00 87.06 166 LEU A CA 1
ATOM 1329 C C . LEU A 1 166 ? -31.506 -1.000 20.776 1.00 87.06 166 LEU A C 1
ATOM 1331 O O . LEU A 1 166 ? -32.703 -1.106 21.038 1.00 87.06 166 LEU A O 1
ATOM 1335 N N . LEU A 1 167 ? -30.590 -0.685 21.690 1.00 87.62 167 LEU A N 1
ATOM 1336 C CA . LEU A 1 167 ? -30.861 -0.477 23.112 1.00 87.62 167 LEU A CA 1
ATOM 1337 C C . LEU A 1 167 ? -31.720 0.768 23.365 1.00 87.62 167 LEU A C 1
ATOM 1339 O O . LEU A 1 167 ? -32.594 0.746 24.232 1.00 87.62 167 LEU A O 1
ATOM 1343 N N . GLY A 1 168 ? -31.565 1.814 22.553 1.00 85.69 168 GLY A N 1
ATOM 1344 C CA . GLY A 1 168 ? -32.337 3.050 22.666 1.00 85.69 168 GLY A CA 1
ATOM 1345 C C . GLY A 1 168 ? -33.843 2.839 22.502 1.00 85.69 168 GLY A C 1
ATOM 1346 O O . GLY A 1 168 ? -34.629 3.538 23.137 1.00 85.69 168 GLY A O 1
ATOM 1347 N N . LYS A 1 169 ? -34.273 1.807 21.758 1.00 88.88 169 LYS A N 1
ATOM 1348 C CA . LYS A 1 169 ? -35.695 1.413 21.653 1.00 88.88 169 LYS A CA 1
ATOM 1349 C C . LYS A 1 169 ? -36.295 0.953 22.985 1.00 88.88 169 LYS A C 1
ATOM 1351 O O . LYS A 1 169 ? -37.514 0.900 23.116 1.00 88.88 169 LYS A O 1
ATOM 1356 N N . PHE A 1 170 ? -35.443 0.639 23.955 1.00 89.50 170 PHE A N 1
ATOM 1357 C CA . PHE A 1 170 ? -35.796 0.219 25.306 1.00 89.50 170 PHE A CA 1
ATOM 1358 C C . PHE A 1 170 ? -35.380 1.249 26.371 1.00 89.50 170 PHE A C 1
ATOM 1360 O O . PHE A 1 170 ? -35.460 0.951 27.558 1.00 89.50 170 PHE A O 1
ATOM 1367 N N . GLY A 1 171 ? -34.935 2.449 25.970 1.00 84.94 171 GLY A N 1
ATOM 1368 C CA . GLY A 1 171 ? -34.429 3.472 26.893 1.00 84.94 171 GLY A CA 1
ATOM 1369 C C . GLY A 1 171 ? -33.047 3.154 27.473 1.00 84.94 171 GLY A C 1
ATOM 1370 O O . GLY A 1 171 ? -32.720 3.632 28.555 1.00 84.94 171 GLY A O 1
ATOM 1371 N N . LEU A 1 172 ? -32.255 2.329 26.780 1.00 88.50 172 LEU A N 1
ATOM 1372 C CA . LEU A 1 172 ? -30.950 1.842 27.227 1.00 88.50 172 LEU A CA 1
ATOM 1373 C C . LEU A 1 172 ? -29.811 2.317 26.306 1.00 88.50 172 LEU A C 1
ATOM 1375 O O . LEU A 1 172 ? -30.023 2.649 25.142 1.00 88.50 172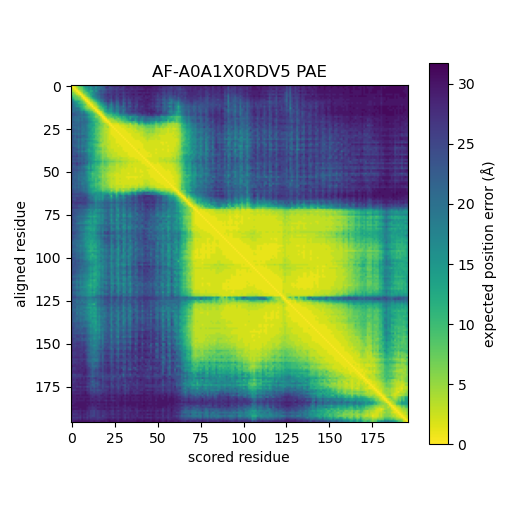 LEU A O 1
ATOM 1379 N N . SER A 1 173 ? -28.587 2.283 26.825 1.00 87.00 173 SER A N 1
ATOM 1380 C CA . SER A 1 173 ? -27.318 2.583 26.157 1.00 87.00 173 SER A CA 1
ATOM 1381 C C . SER A 1 173 ? -26.263 1.537 26.534 1.00 87.00 173 SER A C 1
ATOM 1383 O O . SER A 1 173 ? -26.299 0.947 27.615 1.00 87.00 173 SER A O 1
ATOM 1385 N N . THR A 1 174 ? -25.278 1.324 25.663 1.00 84.31 174 THR A N 1
ATOM 1386 C CA . THR A 1 174 ? -24.083 0.522 25.946 1.00 84.31 174 THR A CA 1
ATOM 1387 C C . THR A 1 174 ? -23.317 1.049 27.158 1.00 84.31 174 THR A C 1
ATOM 1389 O O . THR A 1 174 ? -22.665 0.270 27.844 1.00 84.31 174 THR A O 1
ATOM 1392 N N . ASP A 1 175 ? -23.441 2.342 27.472 1.00 86.31 175 ASP A N 1
ATOM 1393 C CA . ASP A 1 175 ? -22.807 2.960 28.643 1.00 86.31 175 ASP A CA 1
ATOM 1394 C C . ASP A 1 175 ? -23.478 2.574 29.967 1.00 86.31 175 ASP A C 1
ATOM 1396 O O . ASP A 1 175 ? -22.889 2.753 31.035 1.00 86.31 175 ASP A O 1
ATOM 1400 N N . ASN A 1 176 ? -24.701 2.034 29.920 1.00 86.56 176 ASN A N 1
ATOM 1401 C CA . ASN A 1 176 ? -25.360 1.521 31.116 1.00 86.56 176 ASN A CA 1
ATOM 1402 C C . ASN A 1 176 ? -24.713 0.224 31.624 1.00 86.56 176 ASN A C 1
ATOM 1404 O O . ASN A 1 176 ? -24.961 -0.157 32.763 1.00 86.56 176 ASN A O 1
ATOM 1408 N N . PHE A 1 177 ? -23.891 -0.455 30.818 1.00 86.81 177 PHE A N 1
ATOM 1409 C CA . PHE A 1 177 ? -23.254 -1.721 31.177 1.00 86.81 177 PHE A CA 1
ATOM 1410 C C . PHE A 1 177 ? -21.781 -1.492 31.542 1.00 86.81 177 PHE A C 1
ATOM 1412 O O . PHE A 1 177 ? -20.923 -1.339 30.674 1.00 86.81 177 PHE A O 1
ATOM 1419 N N . GLN A 1 178 ? -21.472 -1.480 32.839 1.00 82.88 178 GLN A N 1
ATOM 1420 C CA . GLN A 1 178 ? -20.111 -1.329 33.355 1.00 82.88 178 GLN A CA 1
ATOM 1421 C C . GLN A 1 178 ? -19.494 -2.686 33.680 1.00 82.88 178 GLN A C 1
ATOM 1423 O O . GLN A 1 178 ? -20.054 -3.478 34.436 1.00 82.88 178 GLN A O 1
ATOM 1428 N N . PHE A 1 179 ? -18.306 -2.939 33.143 1.00 83.75 179 PHE A N 1
ATOM 1429 C CA . PHE A 1 179 ? -17.567 -4.171 33.389 1.00 83.75 179 PHE A CA 1
ATOM 1430 C C . PHE A 1 179 ? -16.580 -3.967 34.540 1.00 83.75 179 PHE A C 1
ATOM 1432 O O . PHE A 1 179 ? -15.693 -3.118 34.459 1.00 83.75 179 PHE A O 1
ATOM 1439 N N . THR A 1 180 ? -16.699 -4.768 35.597 1.00 79.44 180 THR A N 1
ATOM 1440 C CA . THR A 1 180 ? -15.757 -4.803 36.722 1.00 79.44 180 THR A CA 1
ATOM 1441 C C . THR A 1 180 ? -14.986 -6.117 36.722 1.00 79.44 180 THR A C 1
ATOM 1443 O O . THR A 1 180 ? -15.572 -7.203 36.729 1.00 79.44 180 THR A O 1
ATOM 1446 N N . LYS A 1 181 ? -13.652 -6.023 36.695 1.00 78.25 181 LYS A N 1
ATOM 1447 C CA . LYS A 1 181 ? -12.759 -7.186 36.747 1.00 78.25 181 LYS A CA 1
ATOM 1448 C C . LYS A 1 181 ? -12.711 -7.723 38.176 1.00 78.25 181 LYS A C 1
ATOM 1450 O O . LYS A 1 181 ? -12.508 -6.945 39.106 1.00 78.25 181 LYS A O 1
ATOM 1455 N N . ASP A 1 182 ? -12.897 -9.029 38.342 1.00 76.00 182 ASP A N 1
ATOM 1456 C CA . ASP A 1 182 ? -12.827 -9.676 39.652 1.00 76.00 182 ASP A CA 1
ATOM 1457 C C . ASP A 1 182 ? -11.397 -9.549 40.230 1.00 76.00 182 ASP A C 1
ATOM 1459 O O . ASP A 1 182 ? -10.433 -9.987 39.586 1.00 76.00 182 ASP A O 1
ATOM 1463 N N . PRO A 1 183 ? -11.221 -8.933 41.418 1.00 72.25 183 PRO A N 1
ATOM 1464 C CA . PRO A 1 183 ? -9.909 -8.733 42.032 1.00 72.25 183 PRO A CA 1
ATOM 1465 C C . PRO A 1 183 ? -9.216 -10.038 42.458 1.00 72.25 183 PRO A C 1
ATOM 1467 O O . PRO A 1 183 ? -8.025 -10.010 42.760 1.00 72.25 183 PRO A O 1
ATOM 1470 N N . SER A 1 184 ? -9.913 -11.180 42.453 1.00 76.25 184 SER A N 1
ATOM 1471 C CA . SER A 1 184 ? -9.363 -12.488 42.845 1.00 76.25 184 SER A CA 1
ATOM 1472 C C . SER A 1 184 ? -8.322 -13.074 41.875 1.00 76.25 184 SER A C 1
ATOM 1474 O O . SER A 1 184 ? -7.720 -14.105 42.170 1.00 76.25 184 SER A O 1
ATOM 1476 N N . GLY A 1 185 ? -8.098 -12.448 40.712 1.00 61.69 185 GLY A N 1
ATOM 1477 C CA . GLY A 1 185 ? -7.169 -12.953 39.694 1.00 61.69 185 GLY A CA 1
ATOM 1478 C C . GLY A 1 185 ? -7.714 -14.125 38.867 1.00 61.69 185 GLY A C 1
ATOM 1479 O O . GLY A 1 185 ? -7.003 -14.636 38.007 1.00 61.69 185 GLY A O 1
ATOM 1480 N N . SER A 1 186 ? -8.982 -14.508 39.066 1.00 73.25 186 SER A N 1
ATOM 1481 C CA . SER A 1 186 ? -9.685 -15.586 38.346 1.00 73.25 186 SER A CA 1
ATOM 1482 C C . SER A 1 186 ? -9.880 -15.327 36.844 1.00 73.25 186 SER A C 1
ATOM 1484 O O . SER A 1 186 ? -10.256 -16.230 36.099 1.00 73.25 186 SER A O 1
ATOM 1486 N N . GLY A 1 187 ? -9.656 -14.086 36.393 1.00 71.44 187 GLY A N 1
ATOM 1487 C CA . GLY A 1 187 ? -9.950 -13.646 35.028 1.00 71.44 187 GLY A CA 1
ATOM 1488 C C . GLY A 1 187 ? -11.438 -13.380 34.764 1.00 71.44 187 GLY A C 1
ATOM 1489 O O . GLY A 1 187 ? -11.792 -13.045 33.636 1.00 71.44 187 GLY A O 1
ATOM 1490 N N . GLY A 1 188 ? -12.304 -13.497 35.779 1.00 78.69 188 GLY A N 1
ATOM 1491 C CA . GLY A 1 188 ? -13.737 -13.235 35.663 1.00 78.69 188 GLY A CA 1
ATOM 1492 C C . GLY A 1 188 ? -14.077 -11.751 35.479 1.00 78.69 188 GLY A C 1
ATOM 1493 O O . GLY A 1 188 ? -13.458 -10.867 36.077 1.00 78.69 188 GLY A O 1
ATOM 1494 N N . TYR A 1 189 ? -15.103 -11.485 34.668 1.00 79.56 189 TYR A N 1
ATOM 1495 C CA . TYR A 1 189 ? -15.716 -10.166 34.503 1.00 79.56 189 TYR A CA 1
ATOM 1496 C C . TYR A 1 189 ? -17.138 -10.207 35.062 1.00 79.56 189 TYR A C 1
ATOM 1498 O O . TYR A 1 189 ? -17.905 -11.114 34.746 1.00 79.56 189 TYR A O 1
ATOM 1506 N N . SER A 1 190 ? -17.495 -9.216 35.874 1.00 82.31 190 SER A N 1
ATOM 1507 C CA . SER A 1 190 ? -18.876 -8.967 36.293 1.00 82.31 190 SER A CA 1
ATOM 1508 C C . SER A 1 190 ? -19.420 -7.767 35.523 1.00 82.31 190 SER A C 1
ATOM 1510 O O . SER A 1 190 ? -18.708 -6.783 35.321 1.00 82.31 190 SER A O 1
ATOM 1512 N N . VAL A 1 191 ? -20.663 -7.866 35.054 1.00 82.94 191 VAL A N 1
ATOM 1513 C CA . VAL A 1 191 ? -21.353 -6.770 34.365 1.00 82.94 191 VAL A CA 1
ATOM 1514 C C . VAL A 1 191 ? -22.342 -6.161 35.340 1.00 82.94 191 VAL A C 1
ATOM 1516 O O . VAL A 1 191 ? -23.261 -6.839 35.793 1.00 82.94 191 VAL A O 1
ATOM 1519 N N . ASN A 1 192 ? -22.155 -4.886 35.652 1.00 84.31 192 ASN A N 1
ATOM 1520 C CA . ASN A 1 192 ? -23.074 -4.106 36.461 1.00 84.31 192 ASN A CA 1
ATOM 1521 C C . ASN A 1 192 ? -23.884 -3.186 35.558 1.00 84.31 192 ASN A C 1
ATOM 1523 O O . ASN A 1 192 ? -23.340 -2.529 34.671 1.00 84.31 192 ASN A O 1
ATOM 1527 N N . PHE A 1 193 ? -25.187 -3.131 35.801 1.00 85.88 193 PHE A N 1
ATOM 1528 C CA . PHE A 1 193 ? -26.066 -2.197 35.122 1.00 85.88 193 PHE A CA 1
ATOM 1529 C C . PHE A 1 193 ? -26.218 -0.928 35.964 1.00 85.88 193 PHE A C 1
ATOM 1531 O O . PHE A 1 193 ? -26.595 -1.003 37.134 1.00 85.88 193 PHE A O 1
ATOM 1538 N N . VAL A 1 194 ? -25.938 0.232 35.376 1.00 82.62 194 VAL A N 1
ATOM 1539 C CA . VAL A 1 194 ? -26.064 1.539 36.026 1.00 82.62 194 VAL A CA 1
ATOM 1540 C C . VAL A 1 194 ? -27.047 2.384 35.226 1.00 82.62 194 VAL A C 1
ATOM 1542 O O . VAL A 1 194 ? -26.793 2.723 34.069 1.00 82.62 194 VAL A O 1
ATOM 1545 N N . ASN A 1 195 ? -28.179 2.727 35.839 1.00 68.50 195 ASN A N 1
ATOM 1546 C CA . ASN A 1 195 ? -29.138 3.660 35.253 1.00 68.50 195 ASN A CA 1
ATOM 1547 C C . ASN A 1 195 ? -28.662 5.094 35.533 1.00 68.50 195 ASN A C 1
ATOM 1549 O O . ASN A 1 195 ? -28.357 5.409 36.684 1.00 68.50 195 ASN A O 1
ATOM 1553 N N . LYS A 1 196 ? -28.558 5.927 34.493 1.00 59.75 196 LYS A N 1
ATOM 1554 C CA . LYS A 1 196 ? -28.355 7.377 34.639 1.00 59.75 196 LYS A CA 1
ATOM 1555 C C . LYS A 1 196 ? -29.700 8.079 34.734 1.00 59.75 196 LYS A C 1
ATOM 1557 O O . LYS A 1 196 ? -30.620 7.644 34.009 1.00 59.75 196 LYS A O 1
#

Nearest PDB structures (foldseek):
  4gtv-assembly1_A  TM=5.317E-01  e=1.612E-01  Rattus norvegicus
  5cwh-assembly1_A  TM=3.832E-01  e=3.679E-01  synthetic construct
  7v1l-assembly1_B-2  TM=2.718E-01  e=2.503E-01  Homo sapiens
  6t46-assembly2_G  TM=3.537E-01  e=1.046E+00  Bacillus subtilis subsp. natto

Mean predicted aligned error: 15.54 Å

Foldseek 3Di:
DDDDDDDPDPPPQDDDPDDDPPLLVVLQVQLVVLQVQLVVCVVVVVNVSSVVSNVSSVRSHDPPDDDVCLVVLVVLLVVLVVVCVVPVLPLVSLQSQLVSLVVNQALVSLVSSLVSLVSSCVNDPDPVSVVVSVVSPVPSVVSSVVNVVVVVVVVVVVVQVVVCVVCVVVVDGPVQWDWDADPPPPRDIDTHGHDD

Radius of gyration: 24.97 Å; Cα contacts (8 Å, |Δi|>4): 173; chains: 1; bounding box: 66×42×78 Å

Sequence (196 aa):
MIIEEADQDGDVFYDSTEYAPGEYEKLIEEATRFKSSGNQHFGQGEYKEAIEQYEHALLACPLTCTKERASEFKDAKDMCTQALKIDPNYTKALLRRAQANERIGTYASMSEALEDYKKLKTLAIDTYILKECERAEKELPTKINLQMEKEKEEMLNKLKDVGNTLLGKFGLSTDNFQFTKDPSGSGGYSVNFVNK

Organism: NCBI:txid86635

Solvent-accessible surface area (backbone atoms only — not comparable to full-atom values): 11046 Å² total; per-residue (Å²): 134,85,82,85,77,88,69,98,68,90,78,81,81,84,89,71,90,80,75,58,96,69,52,57,61,50,27,44,51,49,12,52,50,26,40,53,49,12,53,52,31,46,75,71,68,39,56,68,63,14,49,54,25,40,52,51,14,61,71,35,42,65,88,81,69,69,79,73,45,64,58,54,32,51,53,48,31,51,52,23,51,54,50,38,72,77,38,78,79,42,57,70,38,35,53,53,28,19,53,24,18,54,70,66,58,42,37,68,36,31,50,53,16,49,52,29,30,58,54,38,53,78,71,56,85,50,71,64,60,42,49,52,26,52,50,42,70,68,50,41,63,58,53,29,54,54,39,41,52,50,52,48,53,54,49,52,52,53,52,47,51,54,46,28,63,59,32,45,80,74,79,40,48,65,83,29,57,44,77,45,71,48,88,84,72,79,78,48,74,45,78,44,80,53,88,130

Secondary structure (DSSP, 8-state):
-------S--------S-PPTTHHHHHHHHHHHHHHHHHHHHHHT-HHHHHHHHHHHHHHS-TT--STHHHHHHHHHHHHHHHHHH-TT-HHHHHHHHHHHHHH--HHHHHHHHHHHHHHHHH---HHHHHHHHHHHHHHHHHHHHHHHHHHHHHHHHHHHHHHHHHGGGT--GGGEEEEE-TTSS--EEEEE---